Protein AF-A0A957NCW4-F1 (afdb_monomer)

Radius of gyration: 19.09 Å; Cα contacts (8 Å, |Δi|>4): 165; chains: 1; bounding box: 46×48×48 Å

Sequence (193 aa):
MALRGGIDDFRRIGKVAEGMRHLLAAWATSPLPRNATVVPMDESLDHINDVRQGFQLALRADKSPLDELQEILRQTLNHVDQQLLAALGFVIKDEIEPLGSQLMAFNHAAVSLNMLSHLPSSEVSHPTSHSYQDLSVPRGAGAWLERIEELERVLTDIQYARHQRLNHQSLRRTHAYFDASAWLVRQHLERFA

Secondary structure (DSSP, 8-state):
--HHHHHHHHHHHHHHHHHHHHHHHHHHHSPPPTTS-HHHHHHHHHHHHHHHHHHHHHHHHTTS-HHHHHHHHHHHHHH--HHHHHHTT----SS---THHHHHHHHHHHHHHHGGGG--GGG---TT-S--TTSPPP-HHHHHHHHHHHHHHHHHHHHTT-GGG--HHHHHHHHHHHHHHHHHHHHHHHHH-

pLDDT: mean 80.71, std 15.65, range [35.34, 97.62]

Mean predicted aligned error: 10.0 Å

Solvent-accessible surface area (backbone atoms only — not comparable to full-atom values): 10863 Å² total; per-residue (Å²): 133,70,72,64,57,57,55,53,48,48,50,51,52,29,52,39,18,45,47,44,35,52,51,52,38,50,44,71,77,40,84,67,59,98,77,66,58,70,62,54,53,54,53,40,51,51,47,50,49,31,24,51,50,13,46,54,48,52,61,53,58,77,72,47,60,71,69,57,51,52,48,51,50,54,52,49,65,74,66,55,57,65,67,59,38,47,74,72,70,48,78,84,68,90,64,79,73,71,63,61,54,26,41,47,40,24,52,49,51,54,51,22,49,70,39,33,69,72,53,55,53,90,57,52,58,45,89,91,48,69,68,48,63,85,60,83,62,67,68,62,70,67,41,41,52,53,50,53,53,48,47,49,48,52,52,50,32,57,74,71,67,42,63,91,74,64,48,71,68,60,53,51,51,46,42,50,45,25,32,28,37,23,50,52,37,50,56,49,47,78,73,75,112

Structure (mmCIF, N/CA/C/O backbone):
data_AF-A0A957NCW4-F1
#
_entry.id   AF-A0A957NCW4-F1
#
loop_
_atom_site.group_PDB
_atom_site.id
_atom_site.type_symbol
_atom_site.label_atom_id
_atom_site.label_alt_id
_atom_site.label_comp_id
_atom_site.label_asym_id
_atom_site.label_entity_id
_atom_site.label_seq_id
_atom_site.pdbx_PDB_ins_code
_atom_site.Cartn_x
_atom_site.Cartn_y
_atom_site.Cartn_z
_atom_site.occupancy
_atom_site.B_iso_or_equiv
_atom_site.auth_seq_id
_atom_site.auth_comp_id
_atom_site.auth_asym_id
_atom_site.auth_atom_id
_atom_site.pdbx_PDB_model_num
ATOM 1 N N . MET A 1 1 ? -27.380 4.584 6.187 1.00 35.34 1 MET A N 1
ATOM 2 C CA . MET A 1 1 ? -26.685 5.383 5.150 1.00 35.34 1 MET A CA 1
ATOM 3 C C . MET A 1 1 ? -25.165 5.131 5.089 1.00 35.34 1 MET A C 1
ATOM 5 O O . MET A 1 1 ? -24.496 5.818 4.338 1.00 35.34 1 MET A O 1
ATOM 9 N N . ALA A 1 2 ? -24.616 4.126 5.797 1.00 40.66 2 ALA A N 1
ATOM 10 C CA . ALA A 1 2 ? -23.166 3.875 5.890 1.00 40.66 2 ALA A CA 1
ATOM 11 C C . ALA A 1 2 ? -22.573 2.968 4.785 1.00 40.66 2 ALA A C 1
ATOM 13 O O . ALA A 1 2 ? -21.376 3.007 4.535 1.00 40.66 2 ALA A O 1
ATOM 14 N N . LEU A 1 3 ? -23.395 2.170 4.089 1.00 43.06 3 LEU A N 1
ATOM 15 C CA . LEU A 1 3 ? -22.915 1.184 3.104 1.00 43.06 3 LEU A CA 1
ATOM 16 C C . LEU A 1 3 ? -22.455 1.790 1.764 1.00 43.06 3 LEU A C 1
ATOM 18 O O . LEU A 1 3 ? -21.660 1.168 1.069 1.00 43.06 3 LEU A O 1
ATOM 22 N N . ARG A 1 4 ? -22.929 2.991 1.392 1.00 49.41 4 ARG A N 1
ATOM 23 C CA . ARG A 1 4 ? -22.510 3.646 0.136 1.00 49.41 4 ARG A CA 1
ATOM 24 C C . ARG A 1 4 ? -21.069 4.162 0.197 1.00 49.41 4 ARG A C 1
ATOM 26 O O . ARG A 1 4 ? -20.352 3.989 -0.777 1.00 49.41 4 ARG A O 1
ATOM 33 N N . GLY A 1 5 ? -20.634 4.692 1.345 1.00 61.28 5 GLY A N 1
ATOM 34 C CA . GLY A 1 5 ? -19.263 5.189 1.517 1.00 61.28 5 GLY A CA 1
ATOM 35 C C . GLY A 1 5 ? -18.206 4.093 1.356 1.00 61.28 5 GLY A C 1
ATOM 36 O O . GLY A 1 5 ? -17.236 4.282 0.635 1.00 61.28 5 GLY A O 1
ATOM 37 N N . GLY A 1 6 ? -18.449 2.902 1.917 1.00 71.56 6 GLY A N 1
ATOM 38 C CA . GLY A 1 6 ? -17.467 1.812 1.888 1.00 71.56 6 GLY A CA 1
ATOM 39 C C . GLY A 1 6 ? -17.142 1.268 0.489 1.00 71.56 6 GLY A C 1
ATOM 40 O O . GLY A 1 6 ? -16.000 0.899 0.234 1.00 71.56 6 GLY A O 1
ATOM 41 N N . ILE A 1 7 ? -18.114 1.237 -0.432 1.00 79.00 7 ILE A N 1
ATOM 42 C CA . ILE A 1 7 ? -17.869 0.821 -1.826 1.00 79.00 7 ILE A CA 1
ATOM 43 C C . ILE A 1 7 ? -17.076 1.886 -2.587 1.00 79.00 7 ILE A C 1
ATOM 45 O O . ILE A 1 7 ? -16.188 1.543 -3.369 1.00 79.00 7 ILE A O 1
ATOM 49 N N . ASP A 1 8 ? -17.378 3.166 -2.370 1.00 82.94 8 ASP A N 1
ATOM 50 C CA . ASP A 1 8 ? -16.662 4.259 -3.028 1.00 82.94 8 ASP A CA 1
ATOM 51 C C . ASP A 1 8 ? -15.213 4.354 -2.525 1.00 82.94 8 ASP A C 1
ATOM 53 O O . ASP A 1 8 ? -14.297 4.522 -3.333 1.00 82.94 8 ASP A O 1
ATOM 57 N N . ASP A 1 9 ? -14.981 4.098 -1.233 1.00 82.12 9 ASP A N 1
ATOM 58 C CA . ASP A 1 9 ? -13.640 3.934 -0.664 1.00 82.12 9 ASP A CA 1
ATOM 59 C C . ASP A 1 9 ? -12.885 2.767 -1.319 1.00 82.12 9 ASP A C 1
ATOM 61 O O . ASP A 1 9 ? -11.736 2.922 -1.732 1.00 82.12 9 ASP A O 1
ATOM 65 N N . PHE A 1 10 ? -13.535 1.610 -1.493 1.00 85.25 10 PHE A N 1
ATOM 66 C CA . PHE A 1 10 ? -12.928 0.449 -2.156 1.00 85.25 10 PHE A CA 1
ATOM 67 C C . PHE A 1 10 ? -12.569 0.734 -3.621 1.00 85.25 10 PHE A C 1
ATOM 69 O O . PHE A 1 10 ? -11.498 0.349 -4.091 1.00 85.25 10 PHE A O 1
ATOM 76 N N . ARG A 1 11 ? -13.436 1.450 -4.350 1.00 89.31 11 ARG A N 1
ATOM 77 C CA . ARG A 1 11 ? -13.159 1.891 -5.726 1.00 89.31 11 ARG A CA 1
ATOM 78 C C . ARG A 1 11 ? -11.995 2.874 -5.781 1.00 89.31 11 ARG A C 1
ATOM 80 O O . ARG A 1 11 ? -11.160 2.754 -6.677 1.00 89.31 11 ARG A O 1
ATOM 87 N N . ARG A 1 12 ? -11.913 3.815 -4.830 1.00 90.06 12 ARG A N 1
ATOM 88 C CA . ARG A 1 12 ? -10.785 4.752 -4.708 1.00 90.06 12 ARG A CA 1
ATOM 89 C C . ARG A 1 12 ? -9.475 3.991 -4.519 1.00 90.06 12 ARG A C 1
ATOM 91 O O . ARG A 1 12 ? -8.541 4.209 -5.286 1.00 90.06 12 ARG A O 1
ATOM 98 N N . ILE A 1 13 ? -9.440 3.046 -3.577 1.00 92.62 13 ILE A N 1
ATOM 99 C CA . ILE A 1 13 ? -8.273 2.183 -3.336 1.00 92.62 13 ILE A CA 1
ATOM 100 C C . ILE A 1 13 ? -7.899 1.408 -4.608 1.00 92.62 13 ILE A C 1
ATOM 102 O O . ILE A 1 13 ? -6.730 1.377 -4.983 1.00 92.62 13 ILE A O 1
ATOM 106 N N . GLY A 1 14 ? -8.880 0.835 -5.313 1.00 93.00 14 GLY A N 1
ATOM 107 C CA . GLY A 1 14 ? -8.653 0.119 -6.572 1.00 93.00 14 GLY A CA 1
ATOM 108 C C . GLY A 1 14 ? -8.033 0.986 -7.665 1.00 93.00 14 GLY A C 1
ATOM 109 O O . GLY A 1 14 ? -7.082 0.562 -8.319 1.00 93.00 14 GLY A O 1
ATOM 110 N N . LYS A 1 15 ? -8.530 2.218 -7.834 1.00 93.62 15 LYS A N 1
ATOM 111 C CA . LYS A 1 15 ? -7.991 3.184 -8.801 1.00 93.62 15 LYS A CA 1
ATOM 112 C C . LYS A 1 15 ? -6.529 3.517 -8.494 1.00 93.62 15 LYS A C 1
ATOM 114 O O . LYS A 1 15 ? -5.704 3.483 -9.406 1.00 93.62 15 LYS A O 1
ATOM 119 N N . VAL A 1 16 ? -6.211 3.797 -7.228 1.00 94.31 16 VAL A N 1
ATOM 120 C CA . VAL A 1 16 ? -4.835 4.067 -6.780 1.00 94.31 16 VAL A CA 1
ATOM 121 C C . VAL A 1 16 ? -3.946 2.851 -7.029 1.00 94.31 16 VAL A C 1
ATOM 123 O O . VAL A 1 16 ? -2.879 2.976 -7.627 1.00 94.31 16 VAL A O 1
ATOM 126 N N . ALA A 1 17 ? -4.404 1.662 -6.634 1.00 95.38 17 ALA A N 1
ATOM 127 C CA . ALA A 1 17 ? -3.619 0.443 -6.744 1.00 95.38 17 ALA A CA 1
ATOM 128 C C . ALA A 1 17 ? -3.311 0.058 -8.196 1.00 95.38 17 ALA A C 1
ATOM 130 O O . ALA A 1 17 ? -2.151 -0.191 -8.525 1.00 95.38 17 ALA A O 1
ATOM 131 N N . GLU A 1 18 ? -4.310 0.069 -9.082 1.00 94.56 18 GLU A N 1
ATOM 132 C CA . GLU A 1 18 ? -4.093 -0.206 -10.506 1.00 94.56 18 GLU A CA 1
ATOM 133 C C . GLU A 1 18 ? -3.264 0.899 -11.172 1.00 94.56 18 GLU A C 1
ATOM 135 O O . GLU A 1 18 ? -2.376 0.606 -11.972 1.00 94.56 18 GLU A O 1
ATOM 140 N N . GLY A 1 19 ? -3.499 2.171 -10.837 1.00 92.88 19 GLY A N 1
ATOM 141 C CA . GLY A 1 19 ? -2.706 3.284 -11.362 1.00 92.88 19 GLY A CA 1
ATOM 142 C C . GLY A 1 19 ? -1.222 3.140 -11.022 1.00 92.88 19 GLY A C 1
ATOM 143 O O . GLY A 1 19 ? -0.361 3.253 -11.900 1.00 92.88 19 GLY A O 1
ATOM 144 N N . MET A 1 20 ? -0.922 2.815 -9.765 1.00 92.56 20 MET A N 1
ATOM 145 C CA . MET A 1 20 ? 0.448 2.642 -9.301 1.00 92.56 20 MET A CA 1
ATOM 146 C C . MET A 1 20 ? 1.088 1.366 -9.857 1.00 92.56 20 MET A C 1
ATOM 148 O O . MET A 1 20 ? 2.236 1.401 -10.295 1.00 92.56 20 MET A O 1
ATOM 152 N N . ARG A 1 21 ? 0.348 0.255 -9.934 1.00 93.25 21 ARG A N 1
ATOM 153 C CA . ARG A 1 21 ? 0.806 -0.980 -10.587 1.00 93.25 21 ARG A CA 1
ATOM 154 C C . ARG A 1 21 ? 1.257 -0.729 -12.027 1.00 93.25 21 ARG A C 1
ATOM 156 O O . ARG A 1 21 ? 2.364 -1.118 -12.395 1.00 93.25 21 ARG A O 1
ATOM 163 N N . HIS A 1 22 ? 0.444 -0.037 -12.828 1.00 90.88 22 HIS A N 1
ATOM 164 C CA . HIS A 1 22 ? 0.805 0.291 -14.210 1.00 90.88 22 HIS A CA 1
ATOM 165 C C . HIS A 1 22 ? 2.026 1.213 -14.289 1.00 90.88 22 HIS A C 1
ATOM 167 O O . HIS A 1 22 ? 2.909 0.987 -15.116 1.00 90.88 22 HIS A O 1
ATOM 173 N N . LEU A 1 23 ? 2.104 2.230 -13.424 1.00 88.88 23 LEU A N 1
ATOM 174 C CA . LEU A 1 23 ? 3.235 3.159 -13.410 1.00 88.88 23 LEU A CA 1
ATOM 175 C C . LEU A 1 23 ? 4.542 2.454 -13.021 1.00 88.88 23 LEU A C 1
ATOM 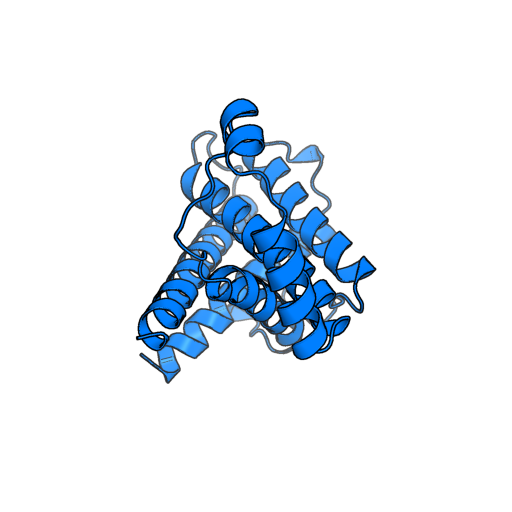177 O O . LEU A 1 23 ? 5.569 2.675 -13.663 1.00 88.88 23 LEU A O 1
ATOM 181 N N . LEU A 1 24 ? 4.508 1.582 -12.012 1.00 89.00 24 LEU A N 1
ATOM 182 C CA . LEU A 1 24 ? 5.662 0.795 -11.578 1.00 89.00 24 LEU A CA 1
ATOM 183 C C . LEU A 1 24 ? 6.113 -0.193 -12.665 1.00 89.00 24 LEU A C 1
ATOM 185 O O . LEU A 1 24 ? 7.307 -0.287 -12.954 1.00 89.00 24 LEU A O 1
ATOM 189 N N . ALA A 1 25 ? 5.172 -0.876 -13.325 1.00 87.56 25 ALA A N 1
ATOM 190 C CA . ALA A 1 25 ? 5.466 -1.758 -14.457 1.00 87.56 25 ALA A CA 1
ATOM 191 C C . ALA A 1 25 ? 6.101 -0.999 -15.637 1.00 87.56 25 ALA A C 1
ATOM 193 O O . ALA A 1 25 ? 7.067 -1.464 -16.243 1.00 87.56 25 ALA A O 1
ATOM 194 N N . ALA A 1 26 ? 5.600 0.201 -15.945 1.00 83.25 26 ALA A N 1
ATOM 195 C CA . ALA A 1 26 ? 6.170 1.051 -16.985 1.00 83.25 26 ALA A CA 1
ATOM 196 C C . ALA A 1 26 ? 7.593 1.507 -16.621 1.00 83.25 26 ALA A C 1
ATOM 198 O O . ALA A 1 26 ? 8.504 1.399 -17.443 1.00 83.25 26 ALA A O 1
ATOM 199 N N . TRP A 1 27 ? 7.811 1.937 -15.374 1.00 77.31 27 TRP A N 1
ATOM 200 C CA . TRP A 1 27 ? 9.128 2.359 -14.886 1.00 77.31 27 TRP A CA 1
ATOM 201 C C . TRP A 1 27 ? 10.172 1.236 -14.925 1.00 77.31 27 TRP A C 1
ATOM 203 O O . TRP A 1 27 ? 11.346 1.488 -15.187 1.00 77.31 27 TRP A O 1
ATOM 213 N N . ALA A 1 28 ? 9.751 -0.015 -14.735 1.00 72.62 28 ALA A N 1
ATOM 214 C CA . ALA A 1 28 ? 10.630 -1.175 -14.839 1.00 72.62 28 ALA A CA 1
ATOM 215 C C . ALA A 1 28 ? 11.190 -1.412 -16.257 1.00 72.62 28 ALA A C 1
ATOM 217 O O . ALA A 1 28 ? 12.235 -2.045 -16.403 1.00 72.62 28 ALA A O 1
ATOM 218 N N . THR A 1 29 ? 10.510 -0.921 -17.299 1.00 71.12 29 THR A N 1
ATOM 219 C CA . THR A 1 29 ? 10.878 -1.160 -18.709 1.00 71.12 29 THR A CA 1
ATOM 220 C C . THR A 1 29 ? 11.492 0.058 -19.398 1.00 71.12 29 THR A C 1
ATOM 222 O O . THR A 1 29 ? 12.144 -0.083 -20.433 1.00 71.12 29 THR A O 1
ATOM 225 N N . SER A 1 30 ? 11.322 1.263 -18.848 1.00 64.19 30 SER A N 1
ATOM 226 C CA . SER A 1 30 ? 11.926 2.495 -19.361 1.00 64.19 30 SER A CA 1
ATOM 227 C C . SER A 1 30 ? 12.035 3.559 -18.265 1.00 64.19 30 SER A C 1
ATOM 229 O O . SER A 1 30 ? 11.161 3.636 -17.402 1.00 64.19 30 SER A O 1
ATOM 231 N N . PRO A 1 31 ? 13.062 4.432 -18.298 1.00 59.12 31 PRO A N 1
ATOM 232 C CA . PRO A 1 31 ? 13.106 5.584 -17.406 1.00 59.12 31 PRO A CA 1
ATOM 233 C C . PRO A 1 31 ? 11.857 6.446 -17.639 1.00 59.12 31 PRO A C 1
ATOM 235 O O . PRO A 1 31 ? 11.596 6.865 -18.769 1.00 59.12 31 PRO A O 1
ATOM 238 N N . LEU A 1 32 ? 11.069 6.671 -16.579 1.00 56.31 32 LEU A N 1
ATOM 239 C CA . LEU A 1 32 ? 9.824 7.443 -16.650 1.00 56.31 32 LEU A CA 1
ATOM 240 C C . LEU A 1 32 ? 10.100 8.800 -17.323 1.00 56.31 32 LEU A C 1
ATOM 242 O O . LEU A 1 32 ? 11.070 9.475 -16.957 1.00 56.31 32 LEU A O 1
ATOM 246 N N . PRO A 1 33 ? 9.261 9.245 -18.277 1.00 53.25 33 PRO A N 1
ATOM 247 C CA . PRO A 1 33 ? 9.318 10.625 -18.729 1.00 53.25 33 PRO A CA 1
ATOM 248 C C . PRO A 1 33 ? 9.219 11.558 -17.513 1.00 53.25 33 PRO A C 1
ATOM 250 O O . PRO A 1 33 ? 8.439 11.294 -16.603 1.00 53.25 33 PRO A O 1
ATOM 253 N N . ARG A 1 34 ? 9.960 12.678 -17.498 1.00 53.78 34 ARG A N 1
ATOM 254 C CA . ARG A 1 34 ? 9.925 13.667 -16.389 1.00 53.78 34 ARG A CA 1
ATOM 255 C C . ARG A 1 34 ? 8.511 14.183 -16.065 1.00 53.78 34 ARG A C 1
ATOM 257 O O . ARG A 1 34 ? 8.300 14.755 -15.005 1.00 53.78 34 ARG A O 1
ATOM 264 N N . ASN A 1 35 ? 7.566 13.955 -16.979 1.00 50.91 35 ASN A N 1
ATOM 265 C CA . ASN A 1 35 ? 6.174 14.381 -16.921 1.00 50.91 35 ASN A CA 1
ATOM 266 C C . ASN A 1 35 ? 5.204 13.188 -16.814 1.00 50.91 35 ASN A C 1
ATOM 268 O O . ASN A 1 35 ? 4.014 13.360 -17.071 1.00 50.91 35 ASN A O 1
ATOM 272 N N . ALA A 1 36 ? 5.695 11.977 -16.520 1.00 52.34 36 ALA A N 1
ATOM 273 C CA . ALA A 1 36 ? 4.882 10.780 -16.331 1.00 52.34 36 ALA A CA 1
ATOM 274 C C . ALA A 1 36 ? 4.043 10.929 -15.059 1.00 52.34 36 ALA A C 1
ATOM 276 O O . ALA A 1 36 ? 4.412 10.460 -13.992 1.00 52.34 36 ALA A O 1
ATOM 277 N N . THR A 1 37 ? 2.934 11.650 -15.221 1.00 55.69 37 THR A N 1
ATOM 278 C CA . THR A 1 37 ? 1.772 11.765 -14.340 1.00 55.69 37 THR A CA 1
ATOM 279 C C . THR A 1 37 ? 2.108 11.887 -12.854 1.00 55.69 37 THR A C 1
ATOM 281 O O . THR A 1 37 ? 2.223 10.907 -12.131 1.00 55.69 37 THR A O 1
ATOM 284 N N . VAL A 1 38 ? 2.172 13.137 -12.396 1.00 58.38 38 VAL A N 1
ATOM 285 C CA . VAL A 1 38 ? 2.248 13.530 -10.978 1.00 58.38 38 VAL A CA 1
ATOM 286 C C . VAL A 1 38 ? 1.011 13.045 -10.189 1.00 58.38 38 VAL A C 1
ATOM 288 O O . VAL A 1 38 ? 1.116 12.693 -9.022 1.00 58.38 38 VAL A O 1
ATOM 291 N N . VAL A 1 39 ? -0.143 12.912 -10.857 1.00 59.00 39 VAL A N 1
ATOM 292 C CA . VAL A 1 39 ? -1.453 12.662 -10.222 1.00 59.00 39 VAL A CA 1
ATOM 293 C C . VAL A 1 39 ? -1.590 11.286 -9.534 1.00 59.00 39 VAL A C 1
ATOM 295 O O . VAL A 1 39 ? -1.977 11.266 -8.370 1.00 59.00 39 VAL A O 1
ATOM 298 N N . PRO A 1 40 ? -1.246 10.130 -10.149 1.00 72.94 40 PRO A N 1
ATOM 299 C CA . PRO A 1 40 ? -1.264 8.841 -9.451 1.00 72.94 40 PRO A CA 1
ATOM 300 C C . PRO A 1 40 ? -0.331 8.790 -8.239 1.00 72.94 40 PRO A C 1
ATOM 302 O O . PRO A 1 40 ? -0.584 8.018 -7.320 1.00 72.94 40 PRO A O 1
ATOM 305 N N . MET A 1 41 ? 0.750 9.576 -8.238 1.00 85.44 41 MET A N 1
ATOM 306 C CA . MET A 1 41 ? 1.720 9.583 -7.147 1.00 85.44 41 MET A CA 1
ATOM 307 C C . MET A 1 41 ? 1.186 10.333 -5.928 1.00 85.44 41 MET A C 1
ATOM 309 O O . MET A 1 41 ? 1.265 9.803 -4.824 1.00 85.44 41 MET A O 1
ATOM 313 N N . ASP A 1 42 ? 0.591 11.511 -6.137 1.00 86.56 42 ASP A N 1
ATOM 314 C CA . ASP A 1 42 ? -0.059 12.278 -5.070 1.00 86.56 42 ASP A CA 1
ATOM 315 C C . ASP A 1 42 ? -1.206 11.464 -4.450 1.00 86.56 42 ASP A C 1
ATOM 317 O O . ASP A 1 42 ? -1.221 11.247 -3.241 1.00 86.56 42 ASP A O 1
ATOM 321 N N . GLU A 1 43 ? -2.084 10.879 -5.280 1.00 90.50 43 GLU A N 1
ATOM 322 C CA . GLU A 1 43 ? -3.166 10.001 -4.802 1.00 90.50 43 GLU A CA 1
ATOM 323 C C . GLU A 1 43 ? -2.626 8.763 -4.047 1.00 90.50 43 GLU A C 1
ATOM 325 O O . GLU A 1 43 ? -3.252 8.282 -3.101 1.00 90.50 43 GLU A O 1
ATOM 330 N N . SER A 1 44 ? -1.457 8.240 -4.438 1.00 92.38 44 SER A N 1
ATOM 331 C CA . SER A 1 44 ? -0.817 7.113 -3.746 1.00 92.38 44 SER A CA 1
ATOM 332 C C . SER A 1 44 ? -0.224 7.517 -2.400 1.00 92.38 44 SER A C 1
ATOM 334 O O . SER A 1 44 ? -0.352 6.762 -1.439 1.00 92.38 44 SER A O 1
ATOM 336 N N . LEU A 1 45 ? 0.417 8.683 -2.308 1.00 93.06 45 LEU A N 1
ATOM 337 C CA . LEU A 1 45 ? 0.946 9.210 -1.048 1.00 93.06 45 LEU A CA 1
ATOM 338 C C . LEU A 1 45 ? -0.187 9.526 -0.067 1.00 93.06 45 LEU A C 1
ATOM 340 O O . LEU A 1 45 ? -0.095 9.135 1.098 1.00 93.06 45 LEU A O 1
ATOM 344 N N . ASP A 1 46 ? -1.282 10.118 -0.548 1.00 92.00 46 ASP A N 1
ATOM 345 C CA . ASP A 1 46 ? -2.498 10.329 0.242 1.00 92.00 46 ASP A CA 1
ATOM 346 C C . ASP A 1 46 ? -3.070 8.998 0.745 1.00 92.00 46 ASP A C 1
ATOM 348 O O . ASP A 1 46 ? -3.384 8.857 1.926 1.00 92.00 46 ASP A O 1
ATOM 352 N N . HIS A 1 47 ? -3.121 7.970 -0.109 1.00 94.00 47 HIS A N 1
ATOM 353 C CA . HIS A 1 47 ? -3.542 6.630 0.306 1.00 94.00 47 HIS A CA 1
ATOM 354 C C . HIS A 1 47 ? -2.620 6.023 1.375 1.00 94.00 47 HIS A C 1
ATOM 356 O O . HIS A 1 47 ? -3.101 5.445 2.348 1.00 94.00 47 HIS A O 1
ATOM 362 N N . ILE A 1 48 ? -1.294 6.152 1.249 1.00 95.81 48 ILE A N 1
ATOM 363 C CA . ILE A 1 48 ? -0.365 5.667 2.286 1.00 95.81 48 ILE A CA 1
ATOM 364 C C . ILE A 1 48 ? -0.527 6.455 3.596 1.00 95.81 48 ILE A C 1
ATOM 366 O O . ILE A 1 48 ? -0.425 5.869 4.678 1.00 95.81 48 ILE A O 1
ATOM 370 N N . ASN A 1 49 ? -0.844 7.749 3.527 1.00 92.19 49 ASN A N 1
ATOM 371 C CA . ASN A 1 49 ? -1.192 8.547 4.698 1.00 92.19 49 ASN A CA 1
ATOM 372 C C . ASN A 1 49 ? -2.496 8.052 5.357 1.00 92.19 49 ASN A C 1
ATOM 374 O O . ASN A 1 49 ? -2.529 7.877 6.576 1.00 92.19 49 ASN A O 1
ATOM 378 N N . ASP A 1 50 ? -3.525 7.718 4.575 1.00 91.94 50 ASP A N 1
ATOM 379 C CA . ASP A 1 50 ? -4.761 7.105 5.085 1.00 91.94 50 ASP A CA 1
ATOM 380 C C . ASP A 1 50 ? -4.483 5.753 5.764 1.00 91.94 50 ASP A C 1
ATOM 382 O O . ASP A 1 50 ? -4.993 5.485 6.854 1.00 91.94 50 ASP A O 1
ATOM 386 N N . VAL A 1 51 ? -3.610 4.919 5.182 1.00 94.31 51 VAL A N 1
ATOM 387 C CA . VAL A 1 51 ? -3.147 3.658 5.794 1.00 94.31 51 VAL A CA 1
ATOM 388 C C . VAL A 1 51 ? -2.439 3.921 7.127 1.00 94.31 51 VAL A C 1
ATOM 390 O O . VAL A 1 51 ? -2.693 3.217 8.107 1.00 94.31 51 VAL A O 1
ATOM 393 N N . ARG A 1 52 ? -1.565 4.935 7.196 1.00 93.38 52 ARG A N 1
ATOM 394 C CA . ARG A 1 52 ? -0.858 5.326 8.427 1.00 93.38 52 ARG A CA 1
ATOM 395 C C . ARG A 1 52 ? -1.829 5.762 9.518 1.00 93.38 52 ARG A C 1
ATOM 397 O O . ARG A 1 52 ? -1.707 5.314 10.658 1.00 93.38 52 ARG A O 1
ATOM 404 N N . GLN A 1 53 ? -2.782 6.620 9.178 1.00 89.06 53 GLN A N 1
ATOM 405 C CA . GLN A 1 53 ? -3.800 7.089 10.113 1.00 89.06 53 GLN A CA 1
ATOM 406 C C . GLN A 1 53 ? -4.682 5.929 10.584 1.00 89.06 53 GLN A C 1
ATOM 408 O O . GLN A 1 53 ? -4.881 5.765 11.785 1.00 89.06 53 GLN A O 1
ATOM 413 N N . GLY A 1 54 ? -5.120 5.058 9.672 1.00 89.75 54 GLY A N 1
ATOM 414 C CA . GLY A 1 54 ? -5.893 3.859 9.997 1.00 89.75 54 GLY A CA 1
ATOM 415 C C . GLY A 1 54 ? -5.151 2.909 10.933 1.00 89.75 54 GLY A C 1
ATOM 416 O O . GLY A 1 54 ? -5.732 2.406 11.892 1.00 89.75 54 GLY A O 1
ATOM 417 N N . PHE A 1 55 ? -3.848 2.723 10.720 1.00 90.38 55 PHE A N 1
ATOM 418 C CA . PHE A 1 55 ? -2.991 1.949 11.616 1.00 90.38 55 PHE A CA 1
ATOM 419 C C . PHE A 1 55 ? -2.920 2.564 13.020 1.00 90.38 55 PHE A C 1
ATOM 421 O O . PHE A 1 55 ? -3.103 1.866 14.018 1.00 90.38 55 PHE A O 1
ATOM 428 N N . GLN A 1 56 ? -2.689 3.877 13.118 1.00 86.31 56 GLN A N 1
ATOM 429 C CA . GLN A 1 56 ? -2.659 4.582 14.402 1.00 86.31 56 GLN A CA 1
ATOM 430 C C . GLN A 1 56 ? -4.005 4.492 15.132 1.00 86.31 56 GLN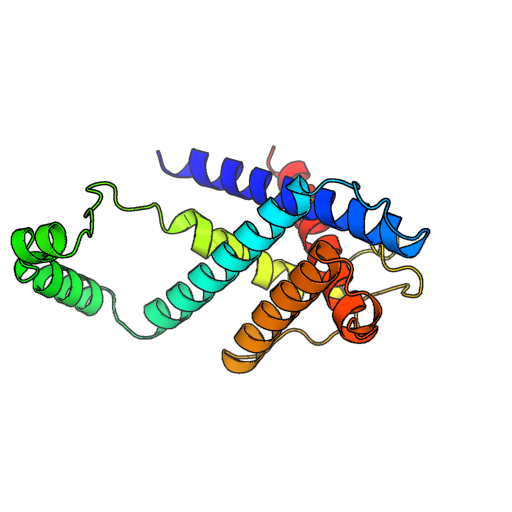 A C 1
ATOM 432 O O . GLN A 1 56 ? -4.028 4.300 16.348 1.00 86.31 56 GLN A O 1
ATOM 437 N N . LEU A 1 57 ? -5.117 4.598 14.402 1.00 83.94 57 LEU A N 1
ATOM 438 C CA . LEU A 1 57 ? -6.465 4.427 14.939 1.00 83.94 57 LEU A CA 1
ATOM 439 C C . LEU A 1 57 ? -6.689 2.999 15.447 1.00 83.94 57 LEU A C 1
ATOM 441 O O . LEU A 1 57 ? -7.160 2.832 16.570 1.00 83.94 57 LEU A O 1
ATOM 445 N N . ALA A 1 58 ? -6.290 1.980 14.680 1.00 83.62 58 ALA A N 1
ATOM 446 C CA . ALA A 1 58 ? -6.396 0.580 15.087 1.00 83.62 58 ALA A CA 1
ATOM 447 C C . ALA A 1 58 ? -5.606 0.294 16.377 1.00 83.62 58 ALA A C 1
ATOM 449 O O . ALA A 1 58 ? -6.123 -0.351 17.286 1.00 83.62 58 ALA A O 1
ATOM 450 N N . LEU A 1 59 ? -4.392 0.843 16.508 1.00 81.38 59 LEU A N 1
ATOM 451 C CA . LEU A 1 59 ? -3.586 0.720 17.730 1.00 81.38 59 LEU A CA 1
ATOM 452 C C . LEU A 1 59 ? -4.203 1.416 18.950 1.00 81.38 59 LEU A C 1
ATOM 454 O O . LEU A 1 59 ? -3.988 0.974 20.078 1.00 81.38 59 LEU A O 1
ATOM 458 N N . ARG A 1 60 ? -4.912 2.531 18.741 1.00 71.69 60 ARG A N 1
ATOM 459 C CA . ARG A 1 60 ? -5.601 3.263 19.815 1.00 71.69 60 ARG A CA 1
ATOM 460 C C . ARG A 1 60 ? -6.872 2.541 20.254 1.00 71.69 60 ARG A C 1
ATOM 462 O O . ARG A 1 60 ? -7.131 2.465 21.448 1.00 71.69 60 ARG A O 1
ATOM 469 N N . ALA A 1 61 ? -7.627 1.988 19.307 1.00 67.31 61 ALA A N 1
ATOM 470 C CA . ALA A 1 61 ? -8.853 1.247 19.584 1.00 67.31 61 ALA A CA 1
ATOM 471 C C . ALA A 1 61 ? -8.600 -0.055 20.367 1.00 67.31 61 ALA A C 1
ATOM 473 O O . ALA A 1 61 ? -9.410 -0.423 21.207 1.00 67.31 61 ALA A O 1
ATOM 474 N N . ASP A 1 62 ? -7.460 -0.716 20.145 1.00 61.12 62 ASP A N 1
ATOM 475 C CA . ASP A 1 62 ? -7.085 -1.960 20.842 1.00 61.12 62 ASP A CA 1
ATOM 476 C C . ASP A 1 62 ? -6.777 -1.757 22.343 1.00 61.12 62 ASP A C 1
ATOM 478 O O . ASP A 1 62 ? -6.701 -2.714 23.110 1.00 61.12 62 ASP A O 1
ATOM 482 N N . LYS A 1 63 ? -6.589 -0.506 22.790 1.00 56.59 63 LYS A N 1
ATOM 483 C CA . LYS A 1 63 ? -6.125 -0.186 24.150 1.00 56.59 63 LYS A CA 1
ATOM 484 C C . LYS A 1 63 ? -7.146 0.492 25.053 1.00 56.59 63 LYS A C 1
ATOM 486 O O . LYS A 1 63 ? -6.813 0.742 26.209 1.00 56.59 63 LYS A O 1
ATOM 491 N N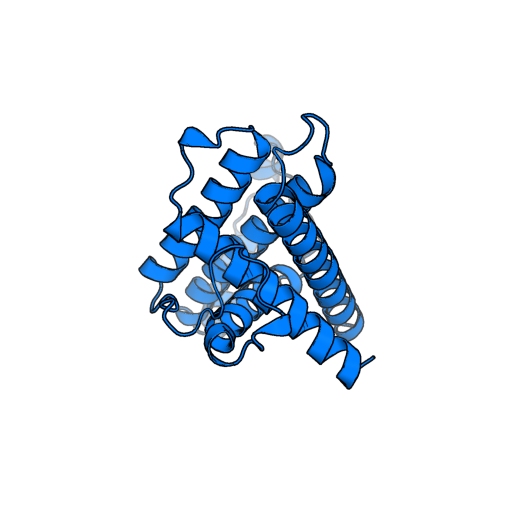 . SER A 1 64 ? -8.355 0.764 24.574 1.00 54.62 64 SER A N 1
ATOM 492 C CA . SER A 1 64 ? -9.359 1.449 25.385 1.00 54.62 64 SER A CA 1
ATOM 493 C C . SER A 1 64 ? -10.728 0.796 25.216 1.00 54.62 64 SER A C 1
ATOM 495 O O . SER A 1 64 ? -11.242 0.748 24.095 1.00 54.62 64 SER A O 1
ATOM 497 N N . PRO A 1 65 ? -11.340 0.285 26.297 1.00 63.84 65 PRO A N 1
ATOM 498 C CA . PRO A 1 65 ? -12.713 -0.175 26.250 1.00 63.84 65 PRO A CA 1
ATOM 499 C C . PRO A 1 65 ? -13.644 0.999 25.881 1.00 63.84 65 PRO A C 1
ATOM 501 O O . PRO A 1 65 ? -13.341 2.177 26.089 1.00 63.84 65 PRO A O 1
ATOM 504 N N . LEU A 1 66 ? -14.747 0.676 25.201 1.00 60.59 66 LEU A N 1
ATOM 505 C CA . LEU A 1 66 ? -15.610 1.653 24.521 1.00 60.59 66 LEU A CA 1
ATOM 506 C C . LEU A 1 66 ? -16.185 2.716 25.473 1.00 60.59 66 LEU A C 1
ATOM 508 O O . LEU A 1 66 ? -16.363 3.869 25.087 1.00 60.59 66 LEU A O 1
ATOM 512 N N . ASP A 1 67 ? -16.472 2.318 26.703 1.00 62.19 67 ASP A N 1
ATOM 513 C CA . ASP A 1 67 ? -16.917 3.166 27.804 1.00 62.19 67 ASP A CA 1
ATOM 514 C C . ASP A 1 67 ? -15.857 4.201 28.208 1.00 62.19 67 ASP A C 1
ATOM 516 O O . ASP A 1 67 ? -16.185 5.378 28.360 1.00 62.19 67 ASP A O 1
ATOM 520 N N . GLU A 1 68 ? -14.585 3.806 28.284 1.00 55.88 68 GLU A N 1
ATOM 521 C CA . GLU A 1 68 ? -13.470 4.721 28.555 1.00 55.88 68 GLU A CA 1
ATOM 522 C C . GLU A 1 68 ? -13.281 5.732 27.413 1.00 55.88 68 GLU A C 1
ATOM 524 O O . GLU A 1 68 ? -13.138 6.928 27.657 1.00 55.88 68 GLU A O 1
ATOM 529 N N . LEU A 1 69 ? -13.369 5.293 26.153 1.00 56.88 69 LEU A N 1
ATOM 530 C CA . LEU A 1 69 ? -13.309 6.191 24.990 1.00 56.88 69 LEU A CA 1
ATOM 531 C C . LEU A 1 69 ? -14.458 7.206 24.972 1.00 56.88 69 LEU A C 1
ATOM 533 O O . LEU A 1 69 ? -14.239 8.381 24.672 1.00 56.88 69 LEU A O 1
ATOM 537 N N . GLN A 1 70 ? -15.676 6.772 25.302 1.00 59.03 70 GLN A N 1
ATOM 538 C CA . GLN A 1 70 ? -16.836 7.658 25.415 1.00 59.03 70 GLN A CA 1
ATOM 539 C C . GLN A 1 70 ? -16.670 8.669 26.553 1.00 59.03 70 GLN A C 1
ATOM 541 O O . GLN A 1 70 ? -17.063 9.826 26.398 1.00 59.03 70 GLN A O 1
ATOM 546 N N . GLU A 1 71 ? -16.084 8.256 27.677 1.00 60.03 71 GLU A N 1
ATOM 547 C CA . GLU A 1 71 ? -15.789 9.134 28.809 1.00 60.03 71 GLU A CA 1
ATOM 548 C C . GLU A 1 71 ? -14.704 10.159 28.462 1.00 60.03 71 GLU A C 1
ATOM 550 O O . GLU A 1 71 ? -14.905 11.354 28.671 1.00 60.03 71 GLU A O 1
ATOM 555 N N . ILE A 1 72 ? -13.599 9.724 27.850 1.00 59.56 72 ILE A N 1
ATOM 556 C CA . ILE A 1 72 ? -12.510 10.602 27.406 1.00 59.56 72 ILE A CA 1
ATOM 557 C C . ILE A 1 72 ? -13.023 11.615 26.383 1.00 59.56 72 ILE A C 1
ATOM 559 O O . ILE A 1 72 ? -12.726 12.801 26.507 1.00 59.56 72 ILE A O 1
ATOM 563 N N . LEU A 1 73 ? -13.825 11.194 25.399 1.00 59.16 73 LEU A N 1
ATOM 564 C CA . LEU A 1 73 ? -14.446 12.112 24.439 1.00 59.16 73 LEU A CA 1
ATOM 565 C C . LEU A 1 73 ? -15.359 13.118 25.135 1.00 59.16 73 LEU A C 1
ATOM 567 O O . LEU A 1 73 ? -15.270 14.309 24.849 1.00 59.16 73 LEU A O 1
ATOM 571 N N . ARG A 1 74 ? -16.198 12.671 26.076 1.00 59.28 74 ARG A N 1
ATOM 572 C CA . ARG A 1 74 ? -17.097 13.560 26.821 1.00 59.28 74 ARG A CA 1
ATOM 573 C C . ARG A 1 74 ? -16.318 14.574 27.653 1.00 59.28 74 ARG A C 1
ATOM 575 O O . ARG A 1 74 ? -1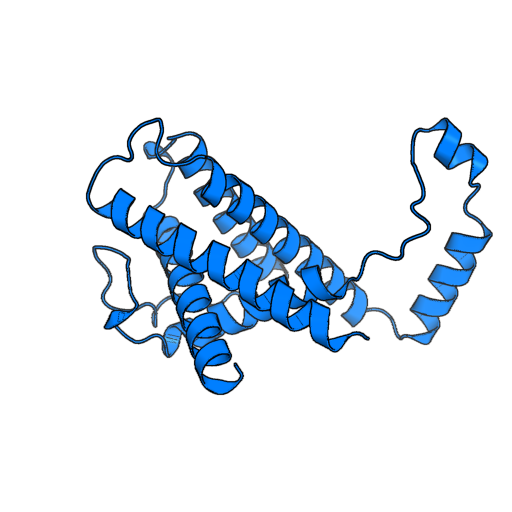6.657 15.751 27.639 1.00 59.28 74 ARG A O 1
ATOM 582 N N . GLN A 1 75 ? -15.258 14.151 28.335 1.00 58.94 75 GLN A N 1
ATOM 583 C CA . GLN A 1 75 ? -14.419 15.044 29.133 1.00 58.94 75 GLN A CA 1
ATOM 584 C C . GLN A 1 75 ? -13.616 16.002 28.253 1.00 58.94 75 GLN A C 1
ATOM 586 O O . GLN A 1 75 ? -13.624 17.201 28.508 1.00 58.94 75 GLN A O 1
ATOM 591 N N . THR A 1 76 ? -12.992 15.513 27.183 1.00 59.84 76 THR A N 1
ATOM 592 C CA . THR A 1 76 ? -12.176 16.340 26.284 1.00 59.84 76 THR A CA 1
ATOM 593 C C . THR A 1 76 ? -13.040 17.359 25.550 1.00 59.84 76 THR A C 1
ATOM 595 O O . THR A 1 76 ? -12.744 18.545 25.594 1.00 59.84 76 THR A O 1
ATOM 598 N N . LEU A 1 77 ? -14.156 16.944 24.943 1.00 59.09 77 LEU A N 1
ATOM 599 C CA . LEU A 1 77 ? -15.036 17.855 24.202 1.00 59.09 77 LEU A CA 1
ATOM 600 C C . LEU A 1 77 ? -15.737 18.875 25.111 1.00 59.09 77 LEU A C 1
ATOM 602 O O . LEU A 1 77 ? -15.954 20.002 24.681 1.00 59.09 77 LEU A O 1
ATOM 606 N N . ASN A 1 78 ? -16.036 18.524 26.368 1.00 60.06 78 ASN A N 1
ATOM 607 C CA . ASN A 1 78 ? -16.638 19.463 27.323 1.00 60.06 78 ASN A CA 1
ATOM 608 C C . ASN A 1 78 ? -15.635 20.467 27.922 1.00 60.06 78 ASN A C 1
ATOM 610 O O . ASN A 1 78 ? -16.064 21.489 28.450 1.00 60.06 78 ASN A O 1
ATOM 614 N N . HIS A 1 79 ? -14.327 20.182 27.877 1.00 57.94 79 HIS A N 1
ATOM 615 C CA . HIS A 1 79 ? -13.273 21.046 28.440 1.00 57.94 79 HIS A CA 1
ATOM 616 C C . HIS A 1 79 ? -12.427 21.752 27.376 1.00 57.94 79 HIS A C 1
ATOM 618 O O . HIS A 1 79 ? -11.566 22.566 27.710 1.00 57.94 79 HIS A O 1
ATOM 624 N N . VAL A 1 80 ? -12.643 21.448 26.097 1.00 62.69 80 VAL A N 1
ATOM 625 C CA . VAL A 1 80 ? -12.006 22.168 25.000 1.00 62.69 80 VAL A CA 1
ATOM 626 C C . VAL A 1 80 ? -12.614 23.567 24.914 1.00 62.69 80 VAL A C 1
ATOM 628 O O . VAL A 1 80 ? -13.768 23.747 24.526 1.00 62.69 80 VAL A O 1
ATOM 631 N N . ASP A 1 81 ? -11.808 24.567 25.267 1.00 66.94 81 ASP A N 1
ATOM 632 C CA . ASP A 1 81 ? -12.136 25.969 25.038 1.00 66.94 81 ASP A CA 1
ATOM 633 C C . ASP A 1 81 ? -12.086 26.255 23.531 1.00 66.94 81 ASP A C 1
ATOM 635 O O . ASP A 1 81 ? -11.027 26.436 22.919 1.00 66.94 81 ASP A O 1
ATOM 639 N N . GLN A 1 82 ? -13.268 26.261 22.919 1.00 64.75 82 GLN A N 1
ATOM 640 C CA . GLN A 1 82 ? -13.438 26.510 21.492 1.00 64.75 82 GLN A CA 1
ATOM 641 C C . GLN A 1 82 ? -12.933 27.902 21.084 1.00 64.75 82 GLN A C 1
ATOM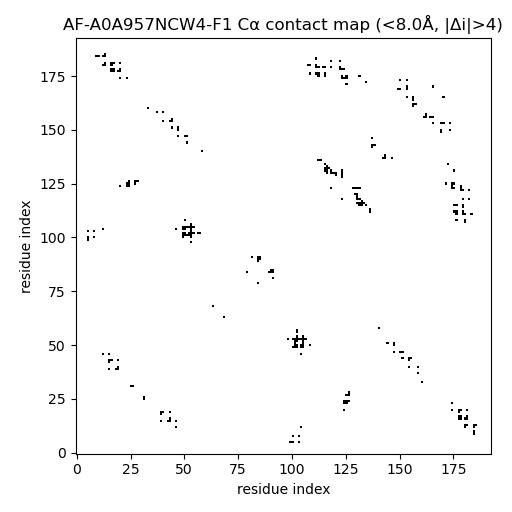 643 O O . GLN A 1 82 ? -12.486 28.076 19.949 1.00 64.75 82 GLN A O 1
ATOM 648 N N . GLN A 1 83 ? -12.948 28.883 21.996 1.00 67.69 83 GLN A N 1
ATOM 649 C CA . GLN A 1 83 ? -12.434 30.225 21.720 1.00 67.69 83 GLN A CA 1
ATOM 650 C C . GLN A 1 83 ? -10.906 30.226 21.645 1.00 67.69 83 GLN A C 1
ATOM 652 O O . GLN A 1 83 ? -10.342 30.877 20.764 1.00 67.69 83 GLN A O 1
ATOM 657 N N . LEU A 1 84 ? -10.233 29.458 22.506 1.00 67.12 84 LEU A N 1
ATOM 658 C CA . LEU A 1 84 ? -8.779 29.296 22.461 1.00 67.12 84 LEU A CA 1
ATOM 659 C C . LEU A 1 84 ? -8.325 28.590 21.176 1.00 67.12 84 LEU A C 1
ATOM 661 O O . LEU A 1 84 ? -7.371 29.030 20.538 1.00 67.12 84 LEU A O 1
ATOM 665 N N . LEU A 1 85 ? -9.014 27.521 20.767 1.00 65.12 85 LEU A N 1
ATOM 666 C CA . LEU A 1 85 ? -8.687 26.814 19.524 1.00 65.12 85 LEU A CA 1
ATOM 667 C C . LEU A 1 85 ? -8.874 27.703 18.291 1.00 65.12 85 LEU A C 1
ATOM 669 O O . LEU A 1 85 ? -7.990 27.741 17.435 1.00 65.12 85 LEU A O 1
ATOM 673 N N . ALA A 1 86 ? -9.956 28.484 18.244 1.00 69.62 86 ALA A N 1
ATOM 674 C CA . ALA A 1 86 ? -10.179 29.456 17.179 1.00 69.62 86 ALA A CA 1
ATOM 675 C C . ALA A 1 86 ? -9.103 30.559 17.164 1.00 69.62 86 ALA A C 1
ATOM 677 O O . ALA A 1 86 ? -8.608 30.920 16.097 1.00 69.62 86 ALA A O 1
ATOM 678 N N . ALA A 1 87 ? -8.685 31.053 18.336 1.00 72.75 87 ALA A N 1
ATOM 679 C CA . ALA A 1 87 ? -7.611 32.043 18.459 1.00 72.75 87 ALA A CA 1
ATOM 680 C C . ALA A 1 87 ? -6.242 31.506 17.998 1.00 72.75 87 ALA A C 1
ATOM 682 O O . ALA A 1 87 ? -5.415 32.266 17.499 1.00 72.75 87 ALA A O 1
ATOM 683 N N . LEU A 1 88 ? -6.018 30.195 18.125 1.00 70.94 88 LEU A N 1
ATOM 684 C CA . LEU A 1 88 ? -4.837 29.493 17.614 1.00 70.94 88 LEU A CA 1
ATOM 685 C C . LEU A 1 88 ? -4.960 29.091 16.130 1.00 70.94 88 LEU A C 1
ATOM 687 O O . LEU A 1 88 ? -4.040 28.486 15.584 1.00 70.94 88 LEU A O 1
ATOM 691 N N . GLY A 1 89 ? -6.069 29.434 15.465 1.00 64.38 89 GLY A N 1
ATOM 692 C CA . GLY A 1 89 ? -6.303 29.148 14.048 1.00 64.38 89 GLY A CA 1
ATOM 693 C C . GLY A 1 89 ? -6.805 27.731 13.754 1.00 64.38 89 GLY A C 1
ATOM 694 O O . GLY A 1 89 ? -6.850 27.334 12.589 1.00 64.38 89 GLY A O 1
ATOM 695 N N . PHE A 1 90 ? -7.199 26.962 14.772 1.00 59.62 90 PHE A N 1
ATOM 696 C CA . PHE A 1 90 ? -7.822 25.656 14.580 1.00 59.62 90 PHE A CA 1
ATOM 697 C C . PHE A 1 90 ? -9.318 25.819 14.307 1.00 59.62 90 PHE A C 1
ATOM 699 O O . PHE A 1 90 ? -10.061 26.372 15.116 1.00 59.62 90 PHE A O 1
ATOM 706 N N . VAL A 1 91 ? -9.773 25.295 13.169 1.00 61.31 91 VAL A N 1
ATOM 707 C CA . VAL A 1 91 ? -11.198 25.175 12.850 1.00 61.31 91 VAL A CA 1
ATOM 708 C C . VAL A 1 91 ? -11.658 23.798 13.307 1.00 61.31 91 VAL A C 1
ATOM 710 O O . VAL A 1 91 ? -11.268 22.787 12.721 1.00 61.31 91 VAL A O 1
ATOM 713 N N . ILE A 1 92 ? -12.484 23.752 14.352 1.00 56.75 92 ILE A N 1
ATOM 714 C CA . ILE A 1 92 ? -13.201 22.528 14.707 1.00 56.75 92 ILE A CA 1
ATOM 715 C C . ILE A 1 92 ? -14.278 22.343 13.639 1.00 56.75 92 ILE A C 1
ATOM 717 O O . ILE A 1 92 ? -15.204 23.144 13.539 1.00 56.75 92 ILE A O 1
ATOM 721 N N . LYS A 1 93 ? -14.126 21.328 12.790 1.00 54.03 93 LYS A N 1
ATOM 722 C CA . LYS A 1 93 ? -15.200 20.924 11.885 1.00 54.03 93 LYS A CA 1
ATOM 723 C C . LYS A 1 93 ? -16.251 20.181 12.713 1.00 54.03 93 LYS A C 1
ATOM 725 O O . LYS A 1 93 ? -15.913 19.207 13.377 1.00 54.03 93 LYS A O 1
ATOM 730 N N . ASP A 1 94 ? -17.508 20.618 12.643 1.00 46.91 94 ASP A N 1
ATOM 731 C CA . ASP A 1 94 ? -18.655 19.915 13.252 1.00 46.91 94 ASP A CA 1
ATOM 732 C C . ASP A 1 94 ? -18.967 18.576 12.558 1.00 46.91 94 ASP A C 1
ATOM 734 O O . ASP A 1 94 ? -19.755 17.762 13.042 1.00 46.91 94 ASP A O 1
ATOM 738 N N . GLU A 1 95 ? -18.342 18.324 11.410 1.00 46.19 95 GLU A N 1
ATOM 739 C CA . GLU A 1 95 ? -18.402 17.039 10.737 1.00 46.19 95 GLU A CA 1
ATOM 740 C C . GLU A 1 95 ? -17.427 16.070 11.409 1.00 46.19 95 GLU A C 1
ATOM 742 O O . GLU A 1 95 ? -16.209 16.192 11.276 1.00 46.19 95 GLU A O 1
ATOM 747 N N . ILE A 1 96 ? -17.978 15.080 12.119 1.00 50.97 96 ILE A N 1
ATOM 748 C CA . ILE A 1 96 ? -17.228 1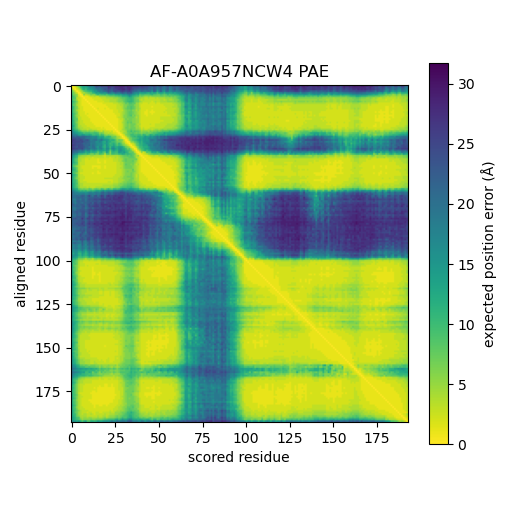3.882 12.497 1.00 50.97 96 ILE A CA 1
ATOM 749 C C . ILE A 1 96 ? -16.755 13.244 11.194 1.00 50.97 96 ILE A C 1
ATOM 751 O O . ILE A 1 96 ? -17.555 12.679 10.444 1.00 50.97 96 ILE A O 1
ATOM 755 N N . GLU A 1 97 ? -15.460 13.360 10.919 1.00 51.25 97 GLU A N 1
ATOM 756 C CA . GLU A 1 97 ? -14.860 12.751 9.744 1.00 51.25 97 GLU A CA 1
ATOM 757 C C . GLU A 1 97 ? -15.104 11.234 9.824 1.00 51.25 97 GLU A C 1
ATOM 759 O O . GLU A 1 97 ? -14.834 10.617 10.865 1.00 51.25 97 GLU A O 1
ATOM 764 N N . PRO A 1 98 ? -15.697 10.610 8.793 1.00 56.41 98 PRO A N 1
ATOM 765 C CA . PRO A 1 98 ? -15.997 9.193 8.844 1.00 56.41 98 PRO A CA 1
ATOM 766 C C . PRO A 1 98 ? -14.684 8.402 8.880 1.00 56.41 98 PRO A C 1
ATOM 768 O O . PRO A 1 98 ? -14.091 8.122 7.844 1.00 56.41 98 PRO A O 1
ATOM 771 N N . LEU A 1 99 ? -14.290 7.962 10.083 1.00 63.34 99 LEU A N 1
ATOM 772 C CA . LEU A 1 99 ? -13.134 7.089 10.378 1.00 63.34 99 LEU A CA 1
ATOM 773 C C . LEU A 1 99 ? -13.093 5.799 9.535 1.00 63.34 99 LEU A C 1
ATOM 775 O O . LEU A 1 99 ? -12.100 5.067 9.531 1.00 63.34 99 LEU A O 1
ATOM 779 N N . GLY A 1 100 ? -14.201 5.487 8.857 1.00 74.06 100 GLY A N 1
ATOM 780 C CA . GLY A 1 100 ? -14.352 4.330 7.992 1.00 74.06 100 GLY A CA 1
ATOM 781 C C . GLY A 1 100 ? -13.310 4.276 6.881 1.00 74.06 100 GLY A C 1
ATOM 782 O O . GLY A 1 100 ? -12.804 3.189 6.629 1.00 74.06 100 GLY A O 1
ATOM 783 N N . SER A 1 101 ? -12.933 5.403 6.270 1.00 83.44 101 SER A N 1
ATOM 784 C CA . SER A 1 101 ? -12.022 5.398 5.117 1.00 83.44 101 SER A CA 1
ATOM 785 C C . SER A 1 101 ? -10.576 5.065 5.508 1.00 83.44 101 SER A C 1
ATOM 787 O O . SER A 1 101 ? -9.960 4.213 4.868 1.00 83.44 101 SER A O 1
ATOM 789 N N . GLN A 1 102 ? -10.047 5.645 6.594 1.00 88.12 102 GLN A N 1
ATOM 790 C CA . GLN A 1 102 ? -8.687 5.355 7.074 1.00 88.12 102 GLN A CA 1
ATOM 791 C C . GLN A 1 102 ? -8.583 3.924 7.615 1.00 88.12 102 GLN A C 1
ATOM 793 O O . GLN A 1 102 ? -7.658 3.184 7.273 1.00 88.12 102 GLN A O 1
ATOM 798 N N . LEU A 1 103 ? -9.559 3.490 8.425 1.00 88.06 103 LEU A N 1
ATOM 799 C CA . LEU A 1 103 ? -9.609 2.110 8.918 1.00 88.06 103 LEU A CA 1
ATOM 800 C C . LEU A 1 103 ? -9.771 1.108 7.768 1.00 88.06 103 LEU A C 1
ATOM 802 O O . LEU A 1 103 ? -9.130 0.057 7.784 1.00 88.06 103 LEU A O 1
ATOM 806 N N . MET A 1 104 ? -10.576 1.431 6.751 1.00 89.69 104 MET A N 1
ATOM 807 C CA . MET A 1 104 ? -10.697 0.623 5.538 1.00 89.69 104 MET A CA 1
ATOM 808 C C . MET A 1 104 ? -9.368 0.553 4.788 1.00 89.69 104 MET A C 1
ATOM 810 O O . MET A 1 104 ? -8.945 -0.544 4.438 1.00 89.69 104 MET A O 1
ATOM 814 N N . ALA A 1 105 ? -8.683 1.681 4.583 1.00 92.94 105 ALA A N 1
ATOM 815 C CA . ALA A 1 105 ? -7.387 1.721 3.912 1.00 92.94 105 ALA A CA 1
ATOM 816 C C . ALA A 1 105 ? -6.356 0.838 4.633 1.00 92.94 105 ALA A C 1
ATOM 818 O O . ALA A 1 105 ? -5.706 0.004 3.998 1.00 92.94 105 ALA A O 1
ATOM 819 N N . PHE A 1 106 ? -6.255 0.947 5.963 1.00 94.06 106 PHE A N 1
ATOM 820 C CA . PHE A 1 106 ? -5.357 0.103 6.750 1.00 94.06 106 PHE A CA 1
ATOM 821 C C . PHE A 1 106 ? -5.741 -1.380 6.703 1.00 94.06 106 PHE A C 1
ATOM 823 O O . PHE A 1 106 ? -4.883 -2.222 6.442 1.00 94.06 106 PHE A O 1
ATOM 830 N N . ASN A 1 107 ? -7.018 -1.721 6.891 1.00 92.31 107 ASN A N 1
ATOM 831 C CA . ASN A 1 107 ? -7.476 -3.111 6.815 1.00 92.31 107 ASN A CA 1
ATOM 832 C C . ASN A 1 107 ? -7.247 -3.705 5.423 1.00 92.31 107 ASN A C 1
ATOM 834 O O . ASN A 1 107 ? -6.795 -4.841 5.295 1.00 92.31 107 ASN A O 1
ATOM 838 N N . HIS A 1 108 ? -7.495 -2.925 4.374 1.00 95.00 108 HIS A N 1
ATOM 839 C CA . HIS A 1 108 ? -7.196 -3.313 3.007 1.00 95.00 108 HIS A CA 1
ATOM 840 C C . HIS A 1 108 ? -5.696 -3.577 2.819 1.00 95.00 108 HIS A C 1
ATOM 842 O O . HIS A 1 108 ? -5.321 -4.605 2.252 1.00 95.00 108 HIS A O 1
ATOM 848 N N . ALA A 1 109 ? -4.824 -2.698 3.324 1.00 96.75 109 ALA A N 1
ATO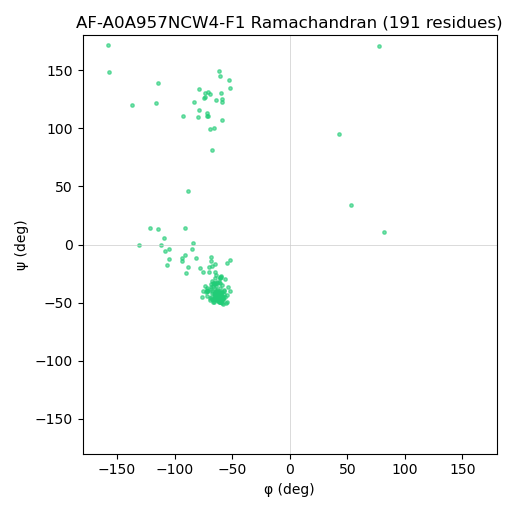M 849 C CA . ALA A 1 109 ? -3.377 -2.900 3.281 1.00 96.75 109 ALA A CA 1
ATOM 850 C C . ALA A 1 109 ? -2.947 -4.163 4.050 1.00 96.75 109 ALA A C 1
ATOM 852 O O . ALA A 1 109 ? -2.136 -4.948 3.550 1.00 96.75 109 ALA A O 1
ATOM 853 N N . ALA A 1 110 ? -3.535 -4.402 5.228 1.00 95.50 110 ALA A N 1
ATOM 854 C CA . ALA A 1 110 ? -3.334 -5.605 6.031 1.00 95.50 110 ALA A CA 1
ATOM 855 C C . ALA A 1 110 ? -3.695 -6.877 5.267 1.00 95.50 110 ALA A C 1
ATOM 857 O O . ALA A 1 110 ? -2.875 -7.794 5.178 1.00 95.50 110 ALA A O 1
ATOM 858 N N . VAL A 1 111 ? -4.884 -6.931 4.671 1.00 95.00 111 VAL A N 1
ATOM 859 C CA . VAL A 1 111 ? -5.315 -8.088 3.882 1.00 95.00 111 VAL A CA 1
ATOM 860 C C . VAL A 1 111 ? -4.437 -8.251 2.642 1.00 95.00 111 VAL A C 1
ATOM 862 O O . VAL A 1 111 ? -3.944 -9.348 2.401 1.00 95.00 111 VAL A O 1
ATOM 865 N N . SER A 1 112 ? -4.153 -7.174 1.907 1.00 96.38 112 SER A N 1
ATOM 866 C CA . SER A 1 112 ? -3.329 -7.215 0.689 1.00 96.38 112 SER A CA 1
ATOM 867 C C . SER A 1 112 ? -1.946 -7.813 0.950 1.00 96.38 112 SER A C 1
ATOM 869 O O . SER A 1 112 ? -1.511 -8.705 0.223 1.00 96.38 112 SER A O 1
ATOM 871 N N . LEU A 1 113 ? -1.275 -7.396 2.031 1.00 95.94 113 LEU A N 1
ATOM 872 C CA . LEU A 1 113 ? 0.027 -7.960 2.394 1.00 95.94 113 LEU A CA 1
ATOM 873 C C . LEU A 1 113 ? -0.067 -9.424 2.851 1.00 95.94 113 LEU A C 1
ATOM 875 O O . LEU A 1 113 ? 0.826 -10.208 2.544 1.00 95.94 113 LEU A O 1
ATOM 879 N N . ASN A 1 114 ? -1.146 -9.830 3.524 1.00 94.56 114 ASN A N 1
ATOM 880 C CA . ASN A 1 114 ? -1.365 -11.242 3.870 1.00 94.56 114 ASN A CA 1
ATOM 881 C C . ASN A 1 114 ? -1.688 -12.119 2.649 1.00 94.56 114 ASN A C 1
ATOM 883 O O . ASN A 1 114 ? -1.447 -13.325 2.667 1.00 94.56 114 ASN A O 1
ATOM 887 N N . MET A 1 115 ? -2.196 -11.519 1.575 1.00 93.44 115 MET A N 1
ATOM 888 C CA . MET A 1 115 ? -2.551 -12.220 0.346 1.00 93.44 115 MET A CA 1
ATOM 889 C C . MET A 1 115 ? -1.382 -12.415 -0.626 1.00 93.44 115 MET A C 1
ATOM 891 O O . MET A 1 115 ? -1.549 -13.112 -1.625 1.00 93.44 115 MET A O 1
ATOM 895 N N . LEU A 1 116 ? -0.188 -11.886 -0.331 1.00 93.88 116 LEU A N 1
ATOM 896 C CA . LEU A 1 116 ? 0.992 -12.008 -1.201 1.00 93.88 116 LEU A CA 1
ATOM 897 C C . LEU A 1 116 ? 1.327 -13.451 -1.587 1.00 93.88 116 LEU A C 1
ATOM 899 O O . LEU A 1 116 ? 1.726 -13.706 -2.722 1.00 93.88 116 LEU A O 1
ATOM 903 N N . SER A 1 117 ? 1.143 -14.403 -0.669 1.00 90.81 117 SER A N 1
ATOM 904 C CA . SER A 1 117 ? 1.426 -15.815 -0.936 1.00 90.81 117 SER A CA 1
ATOM 905 C C . SER A 1 117 ? 0.445 -16.470 -1.916 1.00 90.81 117 SER A C 1
ATOM 907 O O . SER A 1 117 ? 0.767 -17.496 -2.513 1.00 90.81 117 SER A O 1
ATOM 909 N N . HIS A 1 118 ? -0.726 -15.863 -2.102 1.00 92.31 118 HIS A N 1
ATOM 910 C CA . HIS A 1 118 ? -1.810 -16.344 -2.955 1.00 92.31 118 HIS A CA 1
ATOM 911 C C . HIS A 1 118 ? -1.926 -15.559 -4.265 1.00 92.31 118 HIS A C 1
ATOM 913 O O . HIS A 1 118 ? -2.769 -15.894 -5.096 1.00 92.31 118 HIS A O 1
ATOM 919 N N . LEU A 1 119 ? -1.110 -14.516 -4.449 1.00 95.56 119 LEU A N 1
ATOM 920 C CA . LEU A 1 119 ? -1.138 -13.707 -5.657 1.00 95.56 119 LEU A CA 1
ATOM 921 C C . LEU A 1 119 ? -0.735 -14.570 -6.870 1.00 95.56 119 LEU A C 1
ATOM 923 O O . LEU A 1 119 ? 0.358 -15.148 -6.861 1.00 95.56 119 LEU A O 1
ATOM 927 N N . PRO A 1 120 ? -1.572 -14.656 -7.921 1.00 95.44 120 PRO A N 1
ATOM 928 C CA . PRO A 1 120 ? -1.210 -15.367 -9.141 1.00 95.44 120 PRO A CA 1
ATOM 929 C C . PRO A 1 120 ? 0.031 -14.758 -9.799 1.00 95.44 120 PRO A C 1
ATOM 931 O O . PRO A 1 120 ? 0.203 -13.541 -9.824 1.00 95.44 120 PRO A O 1
ATOM 934 N N . SER A 1 121 ? 0.867 -15.598 -10.410 1.00 94.44 121 SER A N 1
ATOM 935 C CA . SER A 1 121 ? 2.075 -15.155 -11.121 1.00 94.44 121 SER A CA 1
ATOM 936 C C . SER A 1 121 ? 1.774 -14.200 -12.281 1.00 94.44 121 SER A C 1
ATOM 938 O O . SER A 1 121 ? 2.593 -13.341 -12.586 1.00 94.44 121 SER A O 1
ATOM 940 N N . SER A 1 122 ? 0.584 -14.290 -12.886 1.00 94.25 122 SER A N 1
ATOM 941 C CA . SER A 1 122 ? 0.107 -13.361 -13.920 1.00 94.25 122 SER A CA 1
ATOM 942 C C . SER A 1 122 ? -0.156 -11.939 -13.414 1.00 94.25 122 SER A C 1
ATOM 944 O O . SER A 1 122 ? -0.248 -11.019 -14.221 1.00 94.25 122 SER A O 1
ATOM 946 N N . GLU A 1 123 ? -0.304 -11.741 -12.102 1.00 96.31 123 GLU A N 1
ATOM 947 C CA . GLU A 1 123 ? -0.532 -10.419 -11.506 1.00 96.31 123 GLU A CA 1
ATOM 948 C C . GLU A 1 123 ? 0.767 -9.734 -11.062 1.00 96.31 123 GLU A C 1
ATOM 950 O O . GLU A 1 123 ? 0.752 -8.536 -10.783 1.00 96.31 123 GLU A O 1
ATOM 955 N N . VAL A 1 124 ? 1.888 -10.464 -11.035 1.00 95.75 124 VAL A N 1
ATOM 956 C CA . VAL A 1 124 ? 3.204 -9.955 -10.630 1.00 95.75 124 VAL A CA 1
ATOM 957 C C . VAL A 1 124 ? 3.754 -9.024 -11.711 1.00 95.75 124 VAL A C 1
ATOM 959 O O . VAL A 1 124 ? 4.088 -9.463 -12.810 1.00 95.75 124 VAL A O 1
ATOM 962 N N . SER A 1 125 ? 3.868 -7.734 -11.394 1.00 93.12 125 SER A N 1
ATOM 963 C CA . SER A 1 125 ? 4.358 -6.708 -12.323 1.00 93.12 125 SER A CA 1
ATOM 964 C C . SER A 1 125 ? 5.862 -6.437 -12.221 1.00 93.12 125 SER A C 1
ATOM 966 O O . SER A 1 125 ? 6.435 -5.779 -13.090 1.00 93.12 125 SER A O 1
ATOM 968 N N . HIS A 1 126 ? 6.520 -6.909 -11.159 1.00 91.56 126 HIS A N 1
ATOM 969 C CA . HIS A 1 126 ? 7.942 -6.660 -10.943 1.00 91.56 126 HIS A CA 1
ATOM 970 C C . HIS A 1 126 ? 8.815 -7.420 -11.965 1.00 91.56 126 HIS A C 1
ATOM 972 O O . HIS A 1 126 ? 8.695 -8.641 -12.078 1.00 91.56 126 HIS A O 1
ATOM 978 N N . PRO A 1 127 ? 9.764 -6.753 -12.652 1.00 86.75 127 PRO A N 1
ATOM 979 C CA . PRO A 1 127 ? 10.402 -7.266 -13.873 1.00 86.75 127 PRO A CA 1
ATOM 980 C C . PRO A 1 127 ? 11.209 -8.554 -13.686 1.00 86.75 127 PRO A C 1
ATOM 982 O O . PRO A 1 127 ? 11.317 -9.362 -14.602 1.00 86.75 127 PRO A O 1
ATOM 985 N N . THR A 1 128 ? 11.809 -8.743 -12.511 1.00 87.56 128 THR A N 1
ATOM 986 C CA . THR A 1 128 ? 12.706 -9.875 -12.225 1.00 87.56 128 THR A CA 1
ATOM 987 C C . THR A 1 128 ? 12.096 -10.887 -11.259 1.00 87.56 128 THR A C 1
ATOM 989 O O . THR A 1 128 ? 12.780 -11.798 -10.800 1.00 87.56 128 THR A O 1
ATOM 992 N N . SER A 1 129 ? 10.825 -10.722 -10.881 1.00 90.06 129 SER A N 1
ATOM 993 C CA . SER A 1 129 ? 10.157 -11.601 -9.918 1.00 90.06 129 SER A CA 1
ATOM 994 C C . SER A 1 129 ? 9.035 -12.385 -10.577 1.00 90.06 129 SER A C 1
ATOM 996 O O . SER A 1 129 ? 8.262 -11.842 -11.350 1.00 90.06 129 SER A O 1
ATOM 998 N N . HIS A 1 130 ? 8.925 -13.663 -10.221 1.00 90.94 130 HIS A N 1
ATOM 999 C CA . HIS A 1 130 ? 7.836 -14.539 -10.672 1.00 90.94 130 HIS A CA 1
ATOM 1000 C C . HIS A 1 130 ? 6.790 -14.800 -9.577 1.00 90.94 130 HIS A C 1
ATOM 1002 O O . HIS A 1 130 ? 5.723 -15.342 -9.851 1.00 90.94 130 HIS A O 1
ATOM 1008 N N . SER A 1 131 ? 7.102 -14.444 -8.328 1.00 94.62 131 SER A N 1
ATOM 1009 C CA . SER A 1 131 ? 6.195 -14.516 -7.182 1.00 94.62 131 SER A CA 1
ATOM 1010 C C . SER A 1 131 ? 6.642 -13.554 -6.075 1.00 94.62 131 SER A C 1
ATOM 1012 O O . SER A 1 131 ? 7.744 -12.995 -6.137 1.00 94.62 131 SER A O 1
ATOM 1014 N N . TYR A 1 132 ? 5.795 -13.401 -5.055 1.00 95.75 132 TYR A N 1
ATOM 1015 C CA . TYR A 1 132 ? 6.071 -12.651 -3.824 1.00 95.75 132 TYR A CA 1
ATOM 1016 C C . TYR A 1 132 ? 5.958 -13.511 -2.554 1.00 95.75 132 TYR A C 1
ATOM 1018 O O . TYR A 1 132 ? 5.888 -12.972 -1.453 1.00 95.75 132 TYR A O 1
ATOM 1026 N N . GLN A 1 133 ? 5.931 -14.841 -2.686 1.00 93.81 133 GLN A N 1
ATOM 1027 C CA . GLN A 1 133 ? 5.696 -15.764 -1.565 1.00 93.81 133 GLN A CA 1
ATOM 1028 C C . GLN A 1 133 ? 6.791 -15.713 -0.489 1.00 93.81 133 GLN A C 1
ATOM 1030 O O . GLN A 1 133 ? 6.541 -16.018 0.673 1.00 93.81 133 GLN A O 1
ATOM 1035 N N . ASP A 1 134 ? 8.002 -15.326 -0.875 1.00 93.75 134 ASP A N 1
ATOM 1036 C CA . ASP A 1 134 ? 9.166 -15.158 -0.006 1.00 93.75 134 ASP A CA 1
ATOM 1037 C C . ASP A 1 134 ? 9.175 -13.817 0.747 1.00 93.75 134 ASP A C 1
ATOM 1039 O O . ASP A 1 134 ? 9.989 -13.624 1.653 1.00 93.75 134 ASP A O 1
ATOM 1043 N N . LEU A 1 135 ? 8.300 -12.870 0.391 1.00 94.25 135 LEU A N 1
ATOM 1044 C CA . LEU A 1 135 ? 8.237 -11.585 1.076 1.00 94.25 135 LEU A CA 1
ATOM 1045 C C . LEU A 1 135 ? 7.599 -11.743 2.455 1.00 94.25 135 LEU A C 1
ATOM 1047 O O . LEU A 1 135 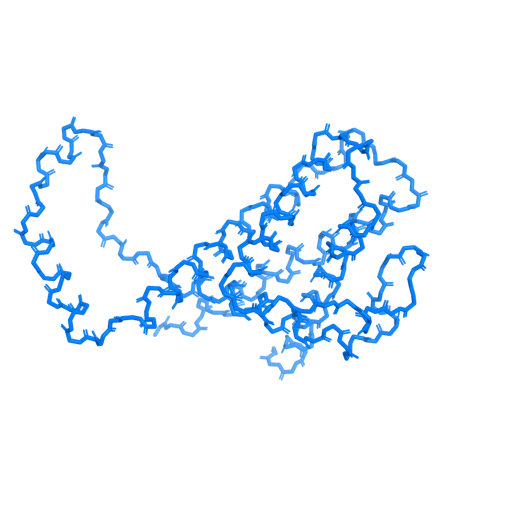? 6.482 -12.233 2.608 1.00 94.25 135 LEU A O 1
ATOM 1051 N N . SER A 1 136 ? 8.300 -11.252 3.476 1.00 90.19 136 SER A N 1
ATOM 1052 C CA . SER A 1 136 ? 7.765 -11.225 4.828 1.00 90.19 136 SER A CA 1
ATOM 1053 C C . SER A 1 136 ? 6.650 -10.186 4.966 1.00 90.19 136 SER A C 1
ATOM 1055 O O . SER A 1 136 ? 6.790 -9.009 4.597 1.00 90.19 136 SER A O 1
ATOM 1057 N N . VAL A 1 137 ? 5.546 -10.641 5.553 1.00 91.06 137 VAL A N 1
ATOM 1058 C CA . VAL A 1 137 ? 4.437 -9.798 6.001 1.00 91.06 137 VAL A CA 1
ATOM 1059 C C . VAL A 1 137 ? 4.824 -9.155 7.340 1.00 91.06 137 VAL A C 1
ATOM 1061 O O . VAL A 1 137 ? 5.349 -9.861 8.209 1.00 91.06 137 VAL A O 1
ATOM 1064 N N . PRO A 1 138 ? 4.603 -7.842 7.533 1.00 90.75 138 PRO A N 1
ATOM 1065 C CA . PRO A 1 138 ? 4.900 -7.175 8.797 1.00 90.75 138 PRO A CA 1
ATOM 1066 C C . PRO A 1 138 ? 4.110 -7.797 9.958 1.00 90.75 138 PRO A C 1
ATOM 1068 O O . PRO A 1 138 ? 2.897 -7.988 9.878 1.00 90.75 138 PRO A O 1
ATOM 1071 N N . ARG A 1 139 ? 4.813 -8.124 11.051 1.00 86.75 139 ARG A N 1
ATOM 1072 C CA . ARG A 1 139 ? 4.235 -8.704 12.272 1.00 86.75 139 ARG A CA 1
ATOM 1073 C C . ARG A 1 139 ? 4.424 -7.749 13.445 1.00 86.75 139 ARG A C 1
ATOM 1075 O O . ARG A 1 139 ? 5.551 -7.417 13.798 1.00 86.75 139 ARG A O 1
ATOM 1082 N N . GLY A 1 140 ? 3.317 -7.355 14.067 1.00 83.62 140 GLY A N 1
ATOM 1083 C CA . GLY A 1 140 ? 3.315 -6.404 15.179 1.00 83.62 140 GLY A CA 1
ATOM 1084 C C . GLY A 1 140 ? 3.488 -4.945 14.743 1.00 83.62 140 GLY A C 1
ATOM 1085 O O . GLY A 1 140 ? 3.753 -4.643 13.581 1.00 83.62 140 GLY A O 1
ATOM 1086 N N . ALA A 1 141 ? 3.311 -4.031 15.699 1.00 81.56 141 ALA A N 1
ATOM 1087 C CA . ALA A 1 141 ? 3.188 -2.600 15.427 1.00 81.56 141 ALA A CA 1
ATOM 1088 C C . ALA A 1 141 ? 4.453 -1.969 14.812 1.00 81.56 141 ALA A C 1
ATOM 1090 O O . ALA A 1 141 ? 4.350 -1.207 13.856 1.00 81.56 141 ALA A O 1
ATOM 1091 N N . GLY A 1 142 ? 5.644 -2.307 15.322 1.00 79.25 142 GLY A N 1
ATOM 1092 C CA . GLY A 1 142 ? 6.905 -1.753 14.811 1.00 79.25 142 GLY A CA 1
ATOM 1093 C C . GLY A 1 142 ? 7.146 -2.106 13.342 1.00 79.25 142 GLY A C 1
ATOM 1094 O O . GLY A 1 142 ? 7.362 -1.221 12.522 1.00 79.25 142 GLY A O 1
ATOM 1095 N N . ALA A 1 143 ? 6.986 -3.385 12.987 1.00 86.56 143 ALA A N 1
ATOM 1096 C CA . ALA A 1 143 ? 7.149 -3.845 11.608 1.00 86.56 143 ALA A CA 1
ATOM 1097 C C . ALA A 1 143 ? 6.117 -3.223 10.650 1.00 86.56 143 ALA A C 1
ATOM 1099 O O . ALA A 1 143 ? 6.419 -2.982 9.481 1.00 86.56 143 ALA A O 1
ATOM 1100 N N . TRP A 1 144 ? 4.895 -2.964 11.129 1.00 91.75 144 TRP A N 1
ATOM 1101 C CA . TRP A 1 144 ? 3.871 -2.256 10.358 1.00 91.75 144 TRP A CA 1
ATOM 1102 C C . TRP A 1 144 ? 4.256 -0.804 10.087 1.00 91.75 144 TRP A C 1
ATOM 1104 O O . TRP A 1 144 ? 4.178 -0.365 8.940 1.00 91.75 144 TRP A O 1
ATOM 1114 N N . LEU A 1 145 ? 4.725 -0.083 11.107 1.00 89.56 145 LEU A N 1
ATOM 1115 C CA . LEU A 1 145 ? 5.188 1.294 10.953 1.00 89.56 145 LEU A CA 1
ATOM 1116 C C . LEU A 1 145 ? 6.355 1.387 9.961 1.00 89.56 145 LEU A C 1
ATOM 1118 O O . LEU A 1 145 ? 6.299 2.186 9.027 1.00 89.56 145 LEU A O 1
ATOM 1122 N N . GLU A 1 146 ? 7.355 0.514 10.105 1.00 90.81 146 GLU A N 1
ATOM 1123 C CA . GLU A 1 146 ? 8.496 0.429 9.185 1.00 90.81 146 GLU A CA 1
ATOM 1124 C C . GLU A 1 146 ? 8.048 0.169 7.742 1.00 90.81 146 GLU A C 1
ATOM 1126 O O . GLU A 1 146 ? 8.590 0.758 6.804 1.00 90.81 146 GLU A O 1
ATOM 1131 N N . ARG A 1 147 ? 7.042 -0.696 7.544 1.00 96.12 147 ARG A N 1
ATOM 1132 C CA . ARG A 1 147 ? 6.521 -0.990 6.206 1.00 96.12 147 ARG A CA 1
ATOM 1133 C C . ARG A 1 147 ? 5.815 0.211 5.585 1.00 96.12 147 ARG A C 1
ATOM 1135 O O . ARG A 1 147 ? 6.007 0.467 4.400 1.00 96.12 147 ARG A O 1
ATOM 1142 N N . ILE A 1 148 ? 5.018 0.939 6.362 1.00 94.50 148 ILE A N 1
ATOM 1143 C CA . ILE A 1 148 ? 4.320 2.142 5.892 1.00 94.50 148 ILE A CA 1
ATOM 1144 C C . ILE A 1 148 ? 5.342 3.224 5.512 1.00 94.50 148 ILE A C 1
ATOM 1146 O O . ILE A 1 148 ? 5.263 3.791 4.425 1.00 94.50 148 ILE A O 1
ATOM 1150 N N . GLU A 1 149 ? 6.352 3.453 6.356 1.00 93.56 149 GLU A N 1
ATOM 1151 C CA . GLU A 1 149 ? 7.439 4.402 6.082 1.00 93.56 149 GLU A CA 1
ATOM 1152 C C . GLU A 1 149 ? 8.293 4.005 4.878 1.00 93.56 149 GLU A C 1
ATOM 1154 O O . GLU A 1 149 ? 8.754 4.869 4.134 1.00 93.56 149 GLU A O 1
ATOM 1159 N N . GLU A 1 150 ? 8.521 2.708 4.666 1.00 95.31 150 GLU A N 1
ATOM 1160 C CA . GLU A 1 150 ? 9.181 2.225 3.458 1.00 95.31 150 GLU A CA 1
ATOM 1161 C C . GLU A 1 150 ? 8.378 2.559 2.199 1.00 95.31 150 GLU A C 1
ATOM 1163 O O . GLU A 1 150 ? 8.961 3.088 1.251 1.00 95.31 150 GLU A O 1
ATOM 1168 N N . LEU A 1 151 ? 7.072 2.270 2.186 1.00 95.69 151 LEU A N 1
ATOM 1169 C CA . LEU A 1 151 ? 6.213 2.557 1.035 1.00 95.69 151 LEU A CA 1
ATOM 1170 C C . LEU A 1 151 ? 6.211 4.056 0.722 1.00 95.69 151 LEU A C 1
ATOM 1172 O O . LEU A 1 151 ? 6.484 4.439 -0.412 1.00 95.69 151 LEU A O 1
ATOM 1176 N N . GLU A 1 152 ? 5.999 4.900 1.732 1.00 94.81 152 GLU A N 1
ATOM 1177 C CA . GLU A 1 152 ? 6.020 6.359 1.585 1.00 94.81 152 GLU A CA 1
ATOM 1178 C C . GLU A 1 152 ? 7.360 6.864 1.033 1.00 94.81 152 GLU A C 1
ATOM 1180 O O . GLU A 1 152 ? 7.395 7.658 0.092 1.00 94.81 152 GLU A O 1
ATOM 1185 N N . ARG A 1 153 ? 8.479 6.358 1.565 1.00 93.44 153 ARG A N 1
ATOM 1186 C CA . ARG A 1 153 ? 9.823 6.739 1.116 1.00 93.44 153 ARG A CA 1
ATOM 1187 C C . ARG A 1 153 ? 10.079 6.340 -0.332 1.00 93.44 153 ARG A C 1
ATOM 1189 O O . ARG A 1 153 ? 10.590 7.155 -1.092 1.00 93.44 153 ARG A O 1
ATOM 1196 N N . VAL A 1 154 ? 9.722 5.113 -0.721 1.00 92.31 154 VAL A N 1
ATOM 1197 C CA . VAL A 1 154 ? 9.892 4.640 -2.104 1.00 92.31 154 VAL A CA 1
ATOM 1198 C C . VAL A 1 154 ? 9.054 5.482 -3.063 1.00 92.31 154 VAL A C 1
ATOM 1200 O O . VAL A 1 154 ? 9.579 5.922 -4.082 1.00 92.31 154 VAL A O 1
ATOM 1203 N N . LEU A 1 155 ? 7.789 5.753 -2.731 1.00 91.12 155 LEU A N 1
ATOM 1204 C CA . LEU A 1 155 ? 6.919 6.605 -3.547 1.00 91.12 155 LEU A CA 1
ATOM 1205 C C . LEU A 1 155 ? 7.483 8.022 -3.678 1.00 91.12 155 LEU A C 1
ATOM 1207 O O . LEU A 1 155 ? 7.593 8.540 -4.785 1.00 91.12 155 LEU A O 1
ATOM 1211 N N . THR A 1 156 ? 7.945 8.605 -2.572 1.00 90.06 156 THR A N 1
ATOM 1212 C CA . THR A 1 156 ? 8.591 9.925 -2.550 1.00 90.06 156 THR A CA 1
ATOM 1213 C C . THR A 1 156 ? 9.849 9.953 -3.426 1.00 90.06 156 THR A C 1
ATOM 1215 O O . THR A 1 156 ? 10.055 10.875 -4.217 1.00 90.06 156 THR A O 1
ATOM 1218 N N . ASP A 1 157 ? 10.709 8.939 -3.329 1.00 88.44 157 ASP A N 1
ATOM 1219 C CA . ASP A 1 157 ? 11.920 8.863 -4.147 1.00 88.44 157 ASP A CA 1
ATOM 1220 C C . ASP A 1 157 ? 11.596 8.666 -5.636 1.00 88.44 157 ASP A C 1
ATOM 1222 O O . ASP A 1 157 ? 12.303 9.216 -6.483 1.00 88.44 157 ASP A O 1
ATOM 1226 N N . ILE A 1 158 ? 10.517 7.953 -5.979 1.00 85.75 158 ILE A N 1
ATOM 1227 C CA . ILE A 1 158 ? 10.024 7.865 -7.362 1.00 85.75 158 ILE A CA 1
ATOM 1228 C C . ILE A 1 158 ? 9.498 9.231 -7.829 1.00 85.75 158 ILE A C 1
ATOM 1230 O O . ILE A 1 158 ? 9.900 9.686 -8.900 1.00 85.75 158 ILE A O 1
ATOM 1234 N N . GLN A 1 159 ? 8.672 9.908 -7.023 1.00 85.50 159 GLN A N 1
ATOM 1235 C CA . GLN A 1 159 ? 8.085 11.220 -7.329 1.00 85.50 159 GLN A CA 1
ATOM 1236 C C . GLN A 1 159 ? 9.154 12.264 -7.673 1.00 85.50 159 GLN A C 1
ATOM 1238 O O . GLN A 1 159 ? 9.027 13.003 -8.647 1.00 85.50 159 GLN A O 1
ATOM 1243 N N . TYR A 1 160 ? 10.242 12.296 -6.901 1.00 84.38 160 TYR A N 1
ATOM 1244 C CA . TYR A 1 160 ? 11.344 13.239 -7.098 1.00 84.38 160 TYR A CA 1
ATOM 1245 C C . TYR A 1 160 ? 12.463 12.711 -8.010 1.00 84.38 160 TYR A C 1
ATOM 1247 O O . TYR A 1 160 ? 13.554 13.287 -8.029 1.00 84.38 160 TYR A O 1
ATOM 1255 N N . ALA A 1 161 ? 12.221 11.625 -8.754 1.00 80.12 161 ALA A N 1
ATOM 1256 C CA . ALA A 1 161 ? 13.178 10.995 -9.668 1.00 80.12 161 ALA A CA 1
ATOM 1257 C C . ALA A 1 161 ? 14.541 10.653 -9.021 1.00 80.12 161 ALA A C 1
ATOM 1259 O O . ALA A 1 161 ? 15.599 10.695 -9.655 1.00 80.12 161 ALA A O 1
ATOM 1260 N N . ARG A 1 162 ? 14.539 10.287 -7.734 1.00 79.81 162 ARG A N 1
ATOM 1261 C CA . ARG A 1 162 ? 15.728 9.950 -6.931 1.00 79.81 162 ARG A CA 1
ATOM 1262 C C . ARG A 1 162 ? 16.080 8.466 -7.031 1.00 79.81 162 ARG A C 1
ATOM 1264 O O . ARG A 1 162 ? 16.395 7.816 -6.038 1.00 79.81 162 ARG A O 1
ATOM 1271 N N . HIS A 1 163 ? 16.078 7.929 -8.250 1.00 72.69 163 HIS A N 1
ATOM 1272 C CA . HIS A 1 163 ? 16.173 6.488 -8.517 1.00 72.69 163 HIS A CA 1
ATOM 1273 C C . HIS A 1 163 ? 17.412 5.806 -7.918 1.00 72.69 163 HIS A C 1
ATOM 1275 O O . HIS A 1 163 ? 17.351 4.642 -7.544 1.00 72.69 163 HIS A O 1
ATOM 1281 N N . GLN A 1 164 ? 18.521 6.534 -7.766 1.00 74.31 164 GLN A N 1
ATOM 1282 C CA . GLN A 1 164 ? 19.757 6.012 -7.169 1.00 74.31 164 GLN A CA 1
ATOM 1283 C C . GLN A 1 164 ? 19.613 5.635 -5.683 1.00 74.31 164 GLN A C 1
ATOM 1285 O O . GLN A 1 164 ? 20.459 4.923 -5.152 1.00 74.31 164 GLN A O 1
ATOM 1290 N N . ARG A 1 165 ? 18.566 6.117 -5.000 1.00 77.38 165 ARG A N 1
ATOM 1291 C CA . ARG A 1 165 ? 18.289 5.819 -3.585 1.00 77.38 165 ARG A CA 1
ATOM 1292 C C . ARG A 1 165 ? 17.400 4.592 -3.390 1.00 77.38 165 ARG A C 1
ATOM 1294 O O . ARG A 1 165 ? 17.247 4.127 -2.263 1.00 77.38 165 ARG A O 1
ATOM 1301 N N . LEU A 1 166 ? 16.828 4.056 -4.470 1.00 81.50 166 LEU A N 1
ATOM 1302 C CA . LEU A 1 166 ? 15.888 2.945 -4.400 1.00 81.50 166 LEU A CA 1
ATOM 1303 C C . LEU A 1 166 ? 16.628 1.617 -4.213 1.00 81.50 166 LEU A C 1
ATOM 1305 O O . LEU A 1 166 ? 17.361 1.150 -5.083 1.00 81.50 166 LEU A O 1
ATOM 1309 N N . ASN A 1 167 ? 16.393 0.977 -3.069 1.00 87.00 167 ASN A N 1
ATOM 1310 C CA . ASN A 1 167 ? 16.820 -0.395 -2.821 1.00 87.00 167 ASN A CA 1
ATOM 1311 C C . ASN A 1 167 ? 15.931 -1.366 -3.621 1.00 87.00 167 ASN A C 1
ATOM 1313 O O . ASN A 1 167 ? 14.704 -1.303 -3.519 1.00 87.00 167 ASN A O 1
ATOM 1317 N N . HIS A 1 168 ? 16.540 -2.301 -4.361 1.00 86.94 168 HIS A N 1
ATOM 1318 C CA . HIS A 1 168 ? 15.831 -3.313 -5.159 1.00 86.94 168 HIS A CA 1
ATOM 1319 C C . HIS A 1 168 ? 14.784 -4.094 -4.346 1.00 86.94 168 HIS A C 1
ATOM 1321 O O . HIS A 1 168 ? 13.686 -4.362 -4.825 1.00 86.94 168 HIS A O 1
ATOM 1327 N N . GLN A 1 169 ? 15.087 -4.445 -3.095 1.00 91.44 169 GLN A N 1
ATOM 1328 C CA . GLN A 1 169 ? 14.166 -5.183 -2.236 1.00 91.44 169 GLN A CA 1
ATOM 1329 C C . GLN A 1 169 ? 12.982 -4.321 -1.772 1.00 91.44 169 GLN A C 1
ATOM 1331 O O . GLN A 1 169 ? 11.857 -4.814 -1.749 1.00 91.44 169 GLN A O 1
ATOM 1336 N N . SER A 1 170 ? 13.213 -3.048 -1.436 1.00 92.62 170 SER A N 1
ATOM 1337 C CA . SER A 1 170 ? 12.139 -2.111 -1.069 1.00 92.62 170 SER A CA 1
ATOM 1338 C C . SER A 1 170 ? 11.216 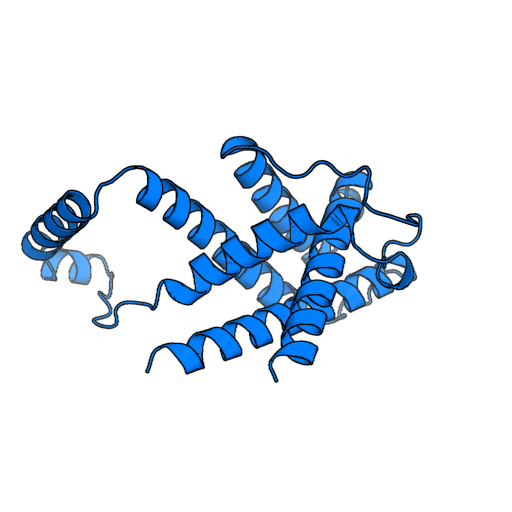-1.849 -2.254 1.00 92.62 170 SER A C 1
ATOM 1340 O O . SER A 1 170 ? 10.004 -1.958 -2.124 1.00 92.62 170 SER A O 1
ATOM 1342 N N . LEU A 1 171 ? 11.787 -1.618 -3.436 1.00 91.50 171 LEU A N 1
ATOM 1343 C CA . LEU A 1 171 ? 11.035 -1.471 -4.677 1.00 91.50 171 LEU A CA 1
ATOM 1344 C C . LEU A 1 171 ? 10.178 -2.710 -4.973 1.00 91.50 171 LEU A C 1
ATOM 1346 O O . LEU A 1 171 ? 8.991 -2.587 -5.270 1.00 91.50 171 LEU A O 1
ATOM 1350 N N . ARG A 1 172 ? 10.757 -3.909 -4.851 1.00 93.94 172 ARG A N 1
ATOM 1351 C CA . ARG A 1 172 ? 10.026 -5.165 -5.034 1.00 93.94 172 ARG A CA 1
ATOM 1352 C C . ARG A 1 172 ? 8.850 -5.291 -4.066 1.00 93.94 172 ARG A C 1
ATOM 1354 O O . ARG A 1 172 ? 7.780 -5.736 -4.468 1.00 93.94 172 ARG A O 1
ATOM 1361 N N . ARG A 1 173 ? 9.022 -4.887 -2.803 1.00 95.69 173 ARG A N 1
ATOM 1362 C CA . ARG A 1 173 ? 7.937 -4.862 -1.808 1.00 95.69 173 ARG A CA 1
ATOM 1363 C C . ARG A 1 173 ? 6.860 -3.833 -2.151 1.00 95.69 173 ARG A C 1
ATOM 1365 O O . ARG A 1 173 ? 5.686 -4.119 -1.935 1.00 95.69 173 ARG A O 1
ATOM 1372 N N . THR A 1 174 ? 7.238 -2.692 -2.722 1.00 95.50 174 THR A N 1
ATOM 1373 C CA . THR A 1 174 ? 6.291 -1.691 -3.226 1.00 95.50 174 THR A CA 1
ATOM 1374 C C . THR A 1 174 ? 5.467 -2.238 -4.391 1.00 95.50 174 THR A C 1
ATOM 1376 O O . THR A 1 174 ? 4.244 -2.150 -4.343 1.00 95.50 174 THR A O 1
ATOM 1379 N N . HIS A 1 175 ? 6.094 -2.889 -5.379 1.00 95.62 175 HIS A N 1
ATOM 1380 C CA . HIS A 1 175 ? 5.362 -3.610 -6.430 1.00 95.62 175 HIS A CA 1
ATOM 1381 C C . HIS A 1 175 ? 4.408 -4.645 -5.833 1.00 95.62 175 HIS A C 1
ATOM 1383 O O . HIS A 1 175 ? 3.224 -4.636 -6.144 1.00 95.62 175 HIS A O 1
ATOM 1389 N N . ALA A 1 176 ? 4.901 -5.486 -4.921 1.00 97.00 176 ALA A N 1
ATOM 1390 C CA . ALA A 1 176 ? 4.099 -6.526 -4.289 1.00 97.00 176 ALA A CA 1
ATOM 1391 C C . ALA A 1 176 ? 2.852 -5.974 -3.586 1.00 97.00 176 ALA A C 1
ATOM 1393 O O . ALA A 1 176 ? 1.767 -6.538 -3.718 1.00 97.00 176 ALA A O 1
ATOM 1394 N N . TYR A 1 177 ? 2.994 -4.853 -2.875 1.00 97.56 177 TYR A N 1
ATOM 1395 C CA . TYR A 1 177 ? 1.877 -4.179 -2.224 1.00 97.56 177 TYR A CA 1
ATOM 1396 C C . TYR A 1 177 ? 0.814 -3.717 -3.229 1.00 97.56 177 TYR A C 1
ATOM 1398 O O . TYR A 1 177 ? -0.366 -4.012 -3.033 1.00 97.56 177 TYR A O 1
ATOM 1406 N N . PHE A 1 178 ? 1.212 -3.024 -4.301 1.00 97.19 178 PHE A N 1
ATOM 1407 C CA . PHE A 1 178 ? 0.264 -2.498 -5.286 1.00 97.19 178 PHE A CA 1
ATOM 1408 C C . PHE A 1 178 ? -0.331 -3.585 -6.186 1.00 97.19 178 PHE A C 1
ATOM 1410 O O . PHE A 1 178 ? -1.527 -3.534 -6.460 1.00 97.19 178 PHE A O 1
ATOM 1417 N N . ASP A 1 179 ? 0.443 -4.607 -6.557 1.00 97.62 179 ASP A N 1
ATOM 1418 C CA . ASP A 1 179 ? -0.047 -5.768 -7.307 1.00 97.62 179 ASP A CA 1
ATOM 1419 C C . ASP A 1 179 ? -1.129 -6.516 -6.520 1.00 97.62 179 ASP A C 1
ATOM 1421 O O . ASP A 1 179 ? -2.218 -6.774 -7.034 1.00 97.62 179 ASP A O 1
ATOM 1425 N N . ALA A 1 180 ? -0.860 -6.821 -5.246 1.00 97.56 180 ALA A N 1
ATOM 1426 C CA . ALA A 1 180 ? -1.825 -7.511 -4.399 1.00 97.56 180 ALA A CA 1
ATOM 1427 C C . ALA A 1 180 ? -3.045 -6.650 -4.078 1.00 97.56 180 ALA A C 1
ATOM 1429 O O . ALA A 1 180 ? -4.160 -7.165 -4.078 1.00 97.56 180 ALA A O 1
ATOM 1430 N N . SER A 1 181 ? -2.844 -5.350 -3.859 1.00 96.88 181 SER A N 1
ATOM 1431 C CA . SER A 1 181 ? -3.934 -4.397 -3.647 1.00 96.88 181 SER A CA 1
ATOM 1432 C C . SER A 1 181 ? -4.871 -4.336 -4.853 1.00 96.88 181 SER A C 1
ATOM 1434 O O . SER A 1 181 ? -6.083 -4.473 -4.710 1.00 96.88 181 SER A O 1
ATOM 1436 N N . ALA A 1 182 ? -4.310 -4.185 -6.054 1.00 96.44 182 ALA A N 1
ATOM 1437 C CA . ALA A 1 182 ? -5.063 -4.125 -7.300 1.00 96.44 182 ALA A CA 1
ATOM 1438 C C . ALA A 1 182 ? -5.848 -5.420 -7.543 1.00 96.44 182 ALA A C 1
ATOM 1440 O O . ALA A 1 182 ? -7.056 -5.389 -7.789 1.00 96.44 182 ALA A O 1
ATOM 1441 N N . TRP A 1 183 ? -5.178 -6.567 -7.398 1.00 96.56 183 TRP A N 1
ATOM 1442 C CA . TRP A 1 183 ? -5.802 -7.877 -7.544 1.00 96.56 183 TRP A CA 1
ATOM 1443 C C . TRP A 1 183 ? -6.934 -8.099 -6.535 1.00 96.56 183 TRP A C 1
ATOM 1445 O O . TRP A 1 183 ? -8.021 -8.529 -6.923 1.00 96.56 183 TRP A O 1
ATOM 1455 N N . LEU A 1 184 ? -6.719 -7.769 -5.257 1.00 94.81 184 LEU A N 1
ATOM 1456 C CA . LEU A 1 184 ? -7.713 -7.957 -4.202 1.00 94.81 184 LEU A CA 1
ATOM 1457 C C . LEU A 1 184 ? -8.970 -7.117 -4.451 1.00 94.81 184 LEU A C 1
ATOM 1459 O O . LEU A 1 184 ? -10.082 -7.639 -4.345 1.00 94.81 184 LEU A O 1
ATOM 1463 N N . VAL A 1 185 ? -8.809 -5.840 -4.817 1.00 93.19 185 VAL A N 1
ATOM 1464 C CA . VAL A 1 185 ? -9.949 -4.977 -5.154 1.00 93.19 185 VAL A CA 1
ATOM 1465 C C . VAL A 1 185 ? -10.692 -5.515 -6.367 1.00 93.19 185 VAL A C 1
ATOM 1467 O O . VAL A 1 185 ? -11.916 -5.614 -6.320 1.00 93.19 185 VAL A O 1
ATOM 1470 N N . ARG A 1 186 ? -9.981 -5.913 -7.427 1.00 93.75 186 ARG A N 1
ATOM 1471 C CA . ARG A 1 186 ? -10.603 -6.470 -8.635 1.00 93.75 186 ARG A CA 1
ATOM 1472 C C . ARG A 1 186 ? -11.426 -7.715 -8.313 1.00 93.75 186 ARG A C 1
ATOM 1474 O O . ARG A 1 186 ? -12.599 -7.771 -8.661 1.00 93.75 186 ARG A O 1
ATOM 1481 N N . GLN A 1 187 ? -10.854 -8.651 -7.552 1.00 91.56 187 GLN A N 1
ATOM 1482 C CA . GLN A 1 187 ? -11.548 -9.856 -7.089 1.00 91.56 187 GLN A CA 1
ATOM 1483 C C . GLN A 1 187 ? -12.774 -9.542 -6.225 1.00 91.56 187 GLN A C 1
ATOM 1485 O O . GLN A 1 187 ? -13.780 -10.245 -6.303 1.00 91.56 187 GLN A O 1
ATOM 1490 N N . HIS A 1 188 ? -12.706 -8.510 -5.382 1.00 87.38 188 HIS A N 1
ATOM 1491 C CA . HIS A 1 188 ? -13.841 -8.093 -4.566 1.00 87.38 188 HIS A CA 1
ATOM 1492 C C . HIS A 1 188 ? -14.951 -7.474 -5.426 1.00 87.38 188 HIS A C 1
ATOM 1494 O O . HIS A 1 188 ? -16.108 -7.871 -5.314 1.00 87.38 188 HIS A O 1
ATOM 1500 N N . LEU A 1 189 ? -14.605 -6.553 -6.327 1.00 86.75 189 LEU A N 1
ATOM 1501 C CA . LEU A 1 189 ? -15.566 -5.908 -7.219 1.00 86.75 189 LEU A CA 1
ATOM 1502 C C . LEU A 1 189 ? -16.218 -6.914 -8.177 1.00 86.75 189 LEU A C 1
ATOM 1504 O O . LEU A 1 189 ? -17.425 -6.867 -8.346 1.00 86.75 189 LEU A O 1
ATOM 1508 N N . GLU A 1 190 ? -15.478 -7.878 -8.728 1.00 87.75 190 GLU A N 1
ATOM 1509 C CA . GLU A 1 190 ? -16.043 -8.947 -9.573 1.00 87.75 190 GLU A CA 1
ATOM 1510 C C . GLU A 1 190 ? -17.078 -9.818 -8.841 1.00 87.75 190 GLU A C 1
ATOM 1512 O O . GLU A 1 190 ? -17.976 -10.374 -9.470 1.00 87.75 190 GLU A O 1
ATOM 1517 N N . ARG A 1 191 ? -16.956 -9.963 -7.516 1.00 84.00 191 ARG A N 1
ATOM 1518 C CA . ARG A 1 191 ? -17.856 -10.797 -6.704 1.00 84.00 191 ARG A CA 1
ATOM 1519 C C . ARG A 1 191 ? -19.075 -10.049 -6.169 1.00 84.00 191 ARG A C 1
ATOM 1521 O O . ARG A 1 191 ? -20.060 -10.703 -5.833 1.00 84.00 191 ARG A O 1
ATOM 1528 N N . PHE A 1 192 ? -18.987 -8.727 -6.020 1.00 76.69 192 PHE A N 1
ATOM 1529 C CA . PHE A 1 192 ? -19.965 -7.931 -5.267 1.00 76.69 192 PHE A CA 1
ATOM 1530 C C . PHE A 1 192 ? -20.487 -6.677 -5.995 1.00 76.69 192 PHE A C 1
ATOM 1532 O O . PHE A 1 192 ? -21.303 -5.960 -5.411 1.00 76.69 192 PHE A O 1
ATOM 1539 N N . ALA A 1 193 ? -20.033 -6.391 -7.221 1.00 61.31 193 ALA A N 1
ATOM 1540 C CA . ALA A 1 193 ? -20.609 -5.365 -8.101 1.00 61.31 193 ALA A CA 1
ATOM 1541 C C . ALA A 1 193 ? -21.740 -5.938 -8.967 1.00 61.31 193 ALA A C 1
ATOM 1543 O O . ALA A 1 193 ? -22.685 -5.162 -9.240 1.00 61.31 193 ALA A O 1
#

Nearest PDB structures (foldseek):
  6sgb-assembly1_FI  TM=3.625E-01  e=6.355E+00  Trypanosoma brucei brucei

Foldseek 3Di:
DPVVVLLVLLVLLLCLLVVVLVVLLVCLVDPADLPNDLPSLVSNLVLLVLLVVLLVVVVVVVPDDPVRVVVCCVVCVVPPPPVVCVVVVHDDDPDPDPNSNSVSSNVLLLVLLVCQLVQQQVLQSNPPDSGCNPPDDQDDSVSSVVLSVLLSVQSVCVSVVVVVPDDPVSSSVNSSSSSSSNVVSVVVVVVPD